Protein AF-A0A960RX80-F1 (afdb_monomer_lite)

Radius of gyration: 101.34 Å; chains: 1; bounding box: 176×42×260 Å

Foldseek 3Di:
DDPVLVVLVVVVVVVVVVVDDPDDPVVVVVLPQPPCPPVLLVVLVVQLVQLVVQLVVCVVVVPVVSVVRSVVSNVVSVVVNVVSVVVSSVSSVVVVVVVVVVVVVVVVVVVVVVVVVVVVVVVVVVVVVVVVVVVVVVVVVVVVVVVVVVVVVVVVVVVVVVVVVVVVVVVVVVVVVVVVVVVVVVVVVVVVVVVVVVVVVVVVVVVVVVVVVVVVVVVVVVVVVVVVVVVVVVVVVVVVVVVVVVVVVPDPVVVVVVVVVVVVVVLPPDDDDDDVVVVVNVVVVVVVVVVVVVVVVVVVVVVVVVPVPDD

pLDDT: mean 73.77, std 17.9, range [37.06, 96.38]

Sequence (311 aa):
MSSIEVAAKEAVKVIKRAIGDDKTEEEVSNYQGRNYKHWSYYLLVTGAIVGAATAIIAAIIGITTLIVAGAALFVCNAIGAYYIARFDTYNDLEDLADILTKKVRQLADHVLNFEKLNQREEELNDQHEEFIEDDKLLNDELIAIRRKFQEAMEEEHEQHLDELEKLAHENDKLCAKLAELEASHDSLETKYEQMLETFKNFTLNTRKFSNKNDAFIASVNKLAQVKKEMRSVVDRMQEIKRQRRSVSHRVDLKQIVRDMEQLVQQLQDRPLINVEEKQEYINNIDLLIDLLKLIAQSFSTKREHLVSGSR

Structure (mmCIF, N/CA/C/O backbone):
data_AF-A0A960RX80-F1
#
_entry.id   AF-A0A960RX80-F1
#
loop_
_atom_site.group_PDB
_atom_site.id
_atom_site.type_symbol
_atom_site.label_atom_id
_atom_site.label_alt_id
_atom_site.label_comp_id
_atom_site.label_asym_id
_atom_site.label_entity_id
_atom_site.label_seq_id
_atom_site.pdbx_PDB_ins_code
_atom_site.Cartn_x
_atom_site.Cartn_y
_atom_site.Cartn_z
_atom_site.occupancy
_atom_site.B_iso_or_equiv
_atom_site.auth_seq_id
_atom_site.auth_comp_id
_atom_site.auth_asym_id
_atom_site.auth_atom_id
_atom_site.pdbx_PDB_model_num
ATOM 1 N N . MET A 1 1 ? 46.061 1.990 -85.226 1.00 44.09 1 MET A N 1
ATOM 2 C CA . MET A 1 1 ? 45.557 2.099 -83.840 1.00 44.09 1 MET A CA 1
ATOM 3 C C . MET A 1 1 ? 46.290 1.068 -83.010 1.00 44.09 1 MET A C 1
ATOM 5 O O . MET A 1 1 ? 46.326 -0.083 -83.427 1.00 44.09 1 MET A O 1
ATOM 9 N N . SER A 1 2 ? 46.970 1.471 -81.937 1.00 43.59 2 SER A N 1
ATOM 10 C CA . SER A 1 2 ? 47.732 0.510 -81.121 1.00 43.59 2 SER A CA 1
ATOM 11 C C . SER A 1 2 ? 46.806 -0.167 -80.108 1.00 43.59 2 SER A C 1
ATOM 13 O O . SER A 1 2 ? 45.820 0.431 -79.681 1.00 43.59 2 SER A O 1
ATOM 15 N N . SER A 1 3 ? 47.136 -1.396 -79.698 1.00 47.69 3 SER A N 1
ATOM 16 C CA . SER A 1 3 ? 46.412 -2.186 -78.682 1.00 47.69 3 SER A CA 1
ATOM 17 C C . SER A 1 3 ? 46.086 -1.408 -77.398 1.00 47.69 3 SER A C 1
ATOM 19 O O . SER A 1 3 ? 45.129 -1.734 -76.705 1.00 47.69 3 SER A O 1
ATOM 21 N N . ILE A 1 4 ? 46.870 -0.373 -77.096 1.00 44.75 4 ILE A N 1
ATOM 22 C CA . ILE A 1 4 ? 46.734 0.468 -75.906 1.00 44.75 4 ILE A CA 1
ATOM 23 C C . ILE A 1 4 ? 45.550 1.442 -76.033 1.00 44.75 4 ILE A C 1
ATOM 25 O O . ILE A 1 4 ? 44.855 1.676 -75.054 1.00 44.75 4 ILE A O 1
ATOM 29 N N . GLU A 1 5 ? 45.254 1.961 -77.231 1.00 46.97 5 GLU A N 1
ATOM 30 C CA . GLU A 1 5 ? 44.108 2.867 -77.450 1.00 46.97 5 GLU A CA 1
ATOM 31 C C . GLU A 1 5 ? 42.769 2.138 -77.341 1.00 46.97 5 GLU A C 1
ATOM 33 O O . GLU A 1 5 ? 41.794 2.691 -76.835 1.00 46.97 5 GLU A O 1
ATOM 38 N N . VAL A 1 6 ? 42.724 0.896 -77.828 1.00 55.12 6 VAL A N 1
ATOM 39 C CA . VAL A 1 6 ? 41.534 0.048 -77.714 1.00 55.12 6 VAL A CA 1
ATOM 40 C C . VAL A 1 6 ? 41.317 -0.316 -76.247 1.00 55.12 6 VAL A C 1
ATOM 42 O O . VAL A 1 6 ? 40.230 -0.077 -75.732 1.00 55.12 6 VAL A O 1
ATOM 45 N N . ALA A 1 7 ? 42.371 -0.752 -75.549 1.00 49.00 7 ALA A N 1
ATOM 46 C CA . ALA A 1 7 ? 42.312 -1.069 -74.123 1.00 49.00 7 ALA A CA 1
ATOM 47 C C . ALA A 1 7 ? 41.917 0.141 -73.257 1.00 49.00 7 ALA A C 1
ATOM 49 O O . ALA A 1 7 ? 41.094 0.003 -72.358 1.00 49.00 7 ALA A O 1
ATOM 50 N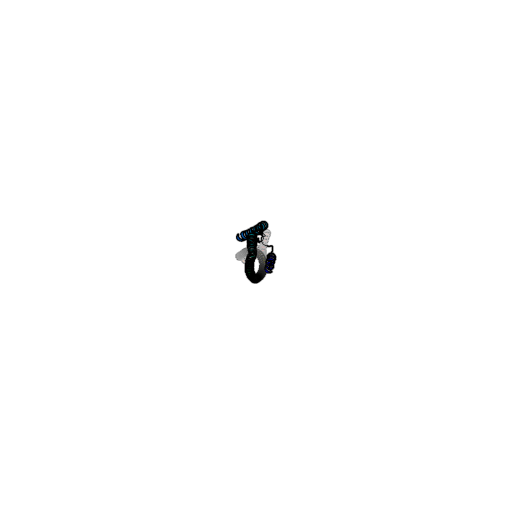 N . ALA A 1 8 ? 42.436 1.336 -73.553 1.00 46.75 8 ALA A N 1
ATOM 51 C CA . ALA A 1 8 ? 42.076 2.564 -72.846 1.00 46.75 8 ALA A CA 1
ATOM 52 C C . ALA A 1 8 ? 40.602 2.941 -73.056 1.00 46.75 8 ALA A C 1
ATOM 54 O O . ALA A 1 8 ? 39.887 3.210 -72.093 1.00 46.75 8 ALA A O 1
ATOM 55 N N . LYS A 1 9 ? 40.108 2.907 -74.302 1.00 54.97 9 LYS A N 1
ATOM 56 C CA . LYS A 1 9 ? 38.693 3.190 -74.598 1.00 54.97 9 LYS A CA 1
ATOM 57 C C . LYS A 1 9 ? 37.752 2.167 -73.970 1.00 54.97 9 LYS A C 1
ATOM 59 O O . LYS A 1 9 ? 36.659 2.523 -73.530 1.00 54.97 9 LYS A O 1
ATOM 64 N N . GLU A 1 10 ? 38.164 0.908 -73.927 1.00 56.19 10 GLU A N 1
ATOM 65 C CA . GLU A 1 10 ? 37.386 -0.170 -73.331 1.00 56.19 10 GLU A CA 1
ATOM 66 C C . GLU A 1 10 ? 37.373 -0.065 -71.798 1.00 56.19 10 GLU A C 1
ATOM 68 O O . GLU A 1 10 ? 36.302 -0.155 -71.200 1.00 56.19 10 GLU A O 1
ATOM 73 N N . ALA A 1 11 ? 38.502 0.286 -71.174 1.00 49.94 11 ALA A N 1
ATOM 74 C CA . ALA A 1 11 ? 38.592 0.581 -69.744 1.00 49.94 11 ALA A CA 1
ATOM 75 C C . ALA A 1 11 ? 37.706 1.772 -69.340 1.00 49.94 11 ALA A C 1
ATOM 77 O O . ALA A 1 11 ? 36.915 1.656 -68.406 1.00 49.94 11 ALA A O 1
ATOM 78 N N . VAL A 1 12 ? 37.740 2.878 -70.093 1.00 51.97 12 VAL A N 1
ATOM 79 C CA . VAL A 1 12 ? 36.864 4.046 -69.870 1.00 51.97 12 VAL A CA 1
ATOM 80 C C . VAL A 1 12 ? 35.385 3.650 -69.959 1.00 51.97 12 VAL A C 1
ATOM 82 O O . VAL A 1 12 ? 34.565 4.091 -69.154 1.00 51.97 12 VAL A O 1
ATOM 85 N N . LYS A 1 13 ? 35.021 2.784 -70.913 1.00 59.75 13 LYS A N 1
ATOM 86 C CA . LYS A 1 13 ? 33.637 2.323 -71.102 1.00 59.75 13 LYS A CA 1
ATOM 87 C C . LYS A 1 13 ? 33.164 1.403 -69.972 1.00 59.75 13 LYS A C 1
ATOM 89 O O . LYS A 1 13 ? 32.006 1.492 -69.566 1.00 59.75 13 LYS A O 1
ATOM 94 N N . VAL A 1 14 ? 34.040 0.537 -69.464 1.00 56.34 14 VAL A N 1
ATOM 95 C CA . VAL A 1 14 ? 33.757 -0.346 -68.321 1.00 56.34 14 VAL A CA 1
ATOM 96 C C . VAL A 1 14 ? 33.615 0.466 -67.035 1.00 56.34 14 VAL A C 1
ATOM 98 O O . VAL A 1 14 ? 32.669 0.249 -66.284 1.00 56.34 14 VAL A O 1
ATOM 101 N N . ILE A 1 15 ? 34.476 1.460 -66.824 1.00 52.56 15 ILE A N 1
ATOM 102 C CA . ILE A 1 15 ? 34.434 2.323 -65.639 1.00 52.56 15 ILE A CA 1
ATOM 103 C C . ILE A 1 15 ? 33.186 3.216 -65.654 1.00 52.56 15 ILE A C 1
ATOM 105 O O . ILE A 1 15 ? 32.504 3.316 -64.639 1.00 52.56 15 ILE A O 1
ATOM 109 N N . LYS A 1 16 ? 32.789 3.755 -66.817 1.00 54.84 16 LYS A N 1
ATOM 110 C CA . LYS A 1 16 ? 31.504 4.465 -66.973 1.00 54.84 16 LYS A CA 1
ATOM 111 C C . LYS A 1 16 ? 30.288 3.600 -66.630 1.00 54.84 16 LYS A C 1
ATOM 113 O O . LYS A 1 16 ? 29.320 4.123 -66.097 1.00 54.84 16 LYS A O 1
ATOM 118 N N . ARG A 1 17 ? 30.327 2.290 -66.906 1.00 54.62 17 ARG A N 1
ATOM 119 C CA . ARG A 1 17 ? 29.264 1.359 -66.480 1.00 54.62 17 ARG A CA 1
ATOM 120 C C . ARG A 1 17 ? 29.323 1.025 -64.992 1.00 54.62 17 ARG A C 1
ATOM 122 O O . ARG A 1 17 ? 28.278 0.820 -64.392 1.00 54.62 17 ARG A O 1
ATOM 129 N N . ALA A 1 18 ? 30.520 0.944 -64.415 1.00 51.91 18 ALA A N 1
ATOM 130 C CA . ALA A 1 18 ? 30.719 0.577 -63.014 1.00 51.91 18 ALA A CA 1
ATOM 131 C C . ALA A 1 18 ? 30.411 1.721 -62.033 1.00 51.91 18 ALA A C 1
ATOM 133 O O . ALA A 1 18 ? 30.072 1.454 -60.886 1.00 51.91 18 ALA A O 1
ATOM 134 N N . ILE A 1 19 ? 30.518 2.980 -62.473 1.00 52.00 19 ILE A N 1
ATOM 135 C CA . ILE A 1 19 ? 30.277 4.160 -61.626 1.00 52.00 19 ILE A CA 1
ATOM 136 C C . ILE A 1 19 ? 28.790 4.356 -61.276 1.00 52.00 19 ILE A C 1
ATOM 138 O O . ILE A 1 19 ? 28.515 5.008 -60.274 1.00 52.00 19 ILE A O 1
ATOM 142 N N . GLY A 1 20 ? 27.863 3.709 -61.990 1.00 42.09 20 GLY A N 1
ATOM 143 C CA . GLY A 1 20 ? 26.461 3.602 -61.576 1.00 42.09 20 GLY A CA 1
ATOM 144 C C . GLY A 1 20 ? 25.667 4.913 -61.648 1.00 42.09 20 GLY A C 1
ATOM 145 O O . GLY A 1 20 ? 26.181 6.011 -61.465 1.00 42.09 20 GLY A O 1
ATOM 146 N N . ASP A 1 21 ? 24.380 4.762 -61.930 1.00 45.31 21 ASP A N 1
ATOM 147 C CA . ASP A 1 21 ? 23.411 5.766 -62.394 1.00 45.31 21 ASP A CA 1
ATOM 148 C C . ASP A 1 21 ? 22.957 6.800 -61.337 1.00 45.31 21 ASP A C 1
ATOM 150 O O . ASP A 1 21 ? 21.908 7.414 -61.493 1.00 45.31 21 ASP A O 1
ATOM 154 N N . ASP A 1 22 ? 23.691 6.986 -60.232 1.00 45.25 22 ASP A N 1
ATOM 155 C CA . ASP A 1 22 ? 23.055 7.468 -58.992 1.00 45.25 22 ASP A CA 1
ATOM 156 C C . ASP A 1 22 ? 23.523 8.820 -58.432 1.00 45.25 22 ASP A C 1
ATOM 158 O O . ASP 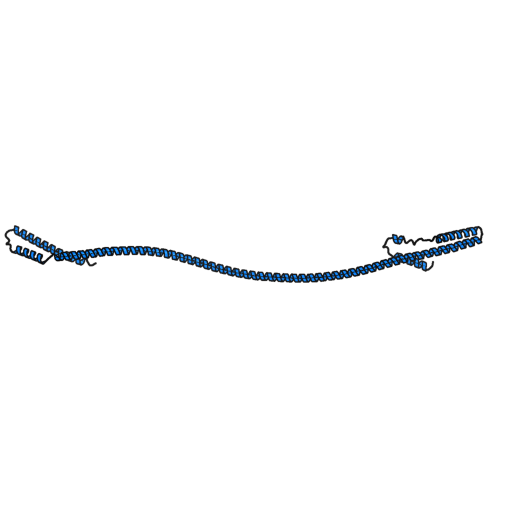A 1 22 ? 23.154 9.165 -57.312 1.00 45.25 22 ASP A O 1
ATOM 162 N N . LYS A 1 23 ? 24.272 9.643 -59.187 1.00 40.66 23 LYS A N 1
ATOM 163 C CA . LYS A 1 23 ? 24.400 11.094 -58.900 1.00 40.66 23 LYS A CA 1
ATOM 164 C C . LYS A 1 23 ? 24.533 11.929 -60.180 1.00 40.66 23 LYS A C 1
ATOM 166 O O . LYS A 1 23 ? 25.538 11.829 -60.873 1.00 40.66 23 LYS A O 1
ATOM 171 N N . THR A 1 24 ? 23.499 12.747 -60.419 1.00 40.28 24 THR A N 1
ATOM 172 C CA . THR A 1 24 ? 23.354 13.866 -61.376 1.00 40.28 24 THR A CA 1
ATOM 173 C C . THR A 1 24 ? 24.032 13.686 -62.733 1.00 40.28 24 THR A C 1
ATOM 175 O O . THR A 1 24 ? 25.239 13.888 -62.872 1.00 40.28 24 THR A O 1
ATOM 178 N N . GLU A 1 25 ? 23.206 13.460 -63.762 1.00 41.81 25 GLU A N 1
ATOM 179 C CA . GLU A 1 25 ? 23.561 13.567 -65.184 1.00 41.81 25 GLU A CA 1
ATOM 180 C C . GLU A 1 25 ? 24.436 14.795 -65.498 1.00 41.81 25 GLU A C 1
ATOM 182 O O . GLU A 1 25 ? 25.224 14.723 -66.424 1.00 41.81 25 GLU A O 1
ATOM 187 N N . GLU A 1 26 ? 24.391 15.868 -64.704 1.00 41.38 26 GLU A N 1
ATOM 188 C CA . GLU A 1 26 ? 25.199 17.086 -64.852 1.00 41.38 26 GLU A CA 1
ATOM 189 C C . GLU A 1 26 ? 26.721 16.916 -64.617 1.00 41.38 26 GLU A C 1
ATOM 191 O O . GLU A 1 26 ? 27.521 17.567 -65.294 1.00 41.38 26 GLU A O 1
ATOM 196 N N . GLU A 1 27 ? 27.164 16.026 -63.715 1.00 44.78 27 GLU A N 1
ATOM 197 C CA . GLU A 1 27 ? 28.606 15.782 -63.487 1.00 44.78 27 GLU A CA 1
ATOM 198 C C . GLU A 1 27 ? 29.201 14.806 -64.517 1.00 44.78 27 GLU A C 1
ATOM 200 O O . GLU A 1 27 ? 30.391 14.874 -64.829 1.00 44.78 27 GLU A O 1
ATOM 205 N N . VAL A 1 28 ? 28.371 13.934 -65.104 1.00 44.09 28 VAL A N 1
ATOM 206 C CA . VAL A 1 28 ? 28.783 12.971 -66.143 1.00 44.09 28 VAL A CA 1
ATOM 207 C C . VAL A 1 28 ? 28.525 13.505 -67.563 1.00 44.09 28 VAL A C 1
ATOM 209 O O . VAL A 1 28 ? 29.257 13.151 -68.489 1.00 44.09 28 VAL A O 1
ATOM 212 N N . SER A 1 29 ? 27.566 14.416 -67.772 1.00 43.66 29 SER A N 1
ATOM 213 C CA . SER A 1 29 ? 27.346 15.096 -69.061 1.00 43.66 29 SER A CA 1
ATOM 214 C C . SER A 1 29 ? 28.416 16.147 -69.349 1.00 43.66 29 SER A C 1
ATOM 216 O O . SER A 1 29 ? 28.721 16.400 -70.513 1.00 43.66 29 SER A O 1
ATOM 218 N N . ASN A 1 30 ? 29.037 16.706 -68.304 1.00 42.12 30 ASN A N 1
ATOM 219 C CA . ASN A 1 30 ? 30.246 17.524 -68.418 1.00 42.12 30 ASN A CA 1
ATOM 220 C C . ASN A 1 30 ? 31.532 16.700 -68.565 1.00 42.12 30 ASN A C 1
ATOM 222 O O . ASN A 1 30 ? 32.614 17.271 -68.679 1.00 42.12 30 ASN A O 1
ATOM 226 N N . TYR A 1 31 ? 31.429 15.375 -68.702 1.00 46.16 31 TYR A N 1
ATOM 227 C CA . TYR A 1 31 ? 32.504 14.532 -69.226 1.00 46.16 31 TYR A CA 1
ATOM 228 C C . TYR A 1 31 ? 32.628 14.645 -70.756 1.00 46.16 31 TYR A C 1
ATOM 230 O O . TYR A 1 31 ? 32.825 13.658 -71.471 1.00 46.16 31 TYR A O 1
ATOM 238 N N . GLN A 1 32 ? 32.490 15.862 -71.281 1.00 44.62 32 GLN A N 1
ATOM 239 C CA . GLN A 1 32 ? 33.184 16.237 -72.498 1.00 44.62 32 GLN A CA 1
ATOM 240 C C . GLN A 1 32 ? 34.601 16.545 -72.043 1.00 44.62 32 GLN A C 1
ATOM 242 O O . GLN A 1 32 ? 34.837 17.618 -71.488 1.00 44.62 32 GLN A O 1
ATOM 247 N N . GLY A 1 33 ? 35.504 15.571 -72.213 1.00 45.25 33 GLY A N 1
ATOM 248 C CA . GLY A 1 33 ? 36.937 15.748 -71.988 1.00 45.25 33 GLY A CA 1
ATOM 249 C C . GLY A 1 33 ? 37.340 17.146 -72.426 1.00 45.25 33 GLY A C 1
ATOM 250 O O . GLY A 1 33 ? 36.895 17.612 -73.484 1.00 45.25 33 GLY A O 1
ATOM 251 N N . ARG A 1 34 ? 38.038 17.870 -71.544 1.00 47.69 34 ARG A N 1
ATOM 252 C CA . ARG A 1 34 ? 38.341 19.286 -71.750 1.00 47.69 34 ARG A CA 1
ATOM 253 C C . ARG A 1 34 ? 38.829 19.466 -73.185 1.00 47.69 34 ARG A C 1
ATOM 255 O O . ARG A 1 34 ? 39.887 18.962 -73.545 1.00 47.69 34 ARG A O 1
ATOM 262 N N . ASN A 1 35 ? 38.053 20.171 -74.009 1.00 48.44 35 ASN A N 1
ATOM 263 C CA . ASN A 1 35 ? 38.353 20.405 -75.424 1.00 48.44 35 ASN A CA 1
ATOM 264 C C . ASN A 1 35 ? 39.493 21.438 -75.554 1.00 48.44 35 ASN A C 1
ATOM 266 O O . ASN A 1 35 ? 39.386 22.435 -76.269 1.00 48.44 35 ASN A O 1
ATOM 270 N N . TYR A 1 36 ? 40.602 21.240 -74.842 1.00 48.84 36 TYR A N 1
ATOM 271 C CA . TYR A 1 36 ? 41.824 22.005 -75.018 1.00 48.84 36 TYR A CA 1
ATOM 272 C C . TYR A 1 36 ? 42.545 21.486 -76.254 1.00 48.84 36 TYR A C 1
ATOM 274 O O . TYR A 1 36 ? 43.647 20.954 -76.184 1.00 48.84 36 TYR A O 1
ATOM 282 N N . LYS A 1 37 ? 41.959 21.720 -77.431 1.00 56.31 37 LYS A N 1
ATOM 283 C CA . LYS A 1 37 ? 42.774 21.753 -78.641 1.00 56.31 37 LYS A CA 1
ATOM 284 C C . LYS A 1 37 ? 43.678 22.967 -78.500 1.00 56.31 37 LYS A C 1
ATOM 286 O O . LYS A 1 37 ? 43.250 24.091 -78.767 1.00 56.31 37 LYS A O 1
ATOM 291 N N . HIS A 1 38 ? 44.902 22.751 -78.012 1.00 62.97 38 HIS A N 1
ATOM 292 C CA . HIS A 1 38 ? 45.927 23.788 -77.972 1.00 62.97 38 HIS A CA 1
ATOM 293 C C . HIS A 1 38 ? 45.953 24.494 -79.335 1.00 62.97 38 HIS A C 1
ATOM 295 O O . HIS A 1 38 ? 45.821 23.844 -80.371 1.00 62.97 38 HIS A O 1
ATOM 301 N N . TRP A 1 39 ? 46.101 25.822 -79.356 1.00 70.75 39 TRP A N 1
ATOM 302 C CA . TRP A 1 39 ? 46.124 26.621 -80.595 1.00 70.75 39 TRP A CA 1
ATOM 303 C C . TRP A 1 39 ? 47.078 26.043 -81.664 1.00 70.75 39 TRP A C 1
ATOM 305 O O . TRP A 1 39 ? 46.810 26.142 -82.862 1.00 70.75 39 TRP A O 1
ATOM 315 N N . SER A 1 40 ? 48.139 25.356 -81.226 1.00 71.00 40 SER A N 1
ATOM 316 C CA . SER A 1 40 ? 49.070 24.592 -82.058 1.00 71.00 40 SER A CA 1
ATOM 317 C C . SER A 1 40 ? 48.400 23.505 -82.909 1.00 71.00 40 SER A C 1
ATOM 319 O O . SER A 1 40 ? 48.785 23.335 -84.061 1.00 71.00 40 SER A O 1
ATOM 321 N N . TYR A 1 41 ? 47.370 22.810 -82.416 1.00 72.31 41 TYR A N 1
ATOM 322 C CA . TYR A 1 41 ? 46.609 21.826 -83.194 1.00 72.31 41 TYR A CA 1
ATOM 323 C C . TYR A 1 41 ? 45.923 22.474 -84.400 1.00 72.31 41 TYR A C 1
ATOM 325 O O . TYR A 1 41 ? 46.031 21.974 -85.519 1.00 72.31 41 TYR A O 1
ATOM 333 N N . TYR A 1 42 ? 45.255 23.614 -84.197 1.00 72.31 42 TYR A N 1
ATOM 334 C CA . TYR A 1 42 ? 44.584 24.333 -85.283 1.00 72.31 42 TYR A CA 1
ATOM 335 C C . TYR A 1 42 ? 45.579 24.862 -86.312 1.00 72.31 42 TYR A C 1
ATOM 337 O O . TYR A 1 42 ? 45.314 24.788 -87.513 1.00 72.31 42 TYR A O 1
ATOM 345 N N . LEU A 1 43 ? 46.747 25.330 -85.866 1.00 76.06 43 LEU A N 1
ATOM 346 C CA . LEU A 1 43 ? 47.823 25.724 -86.771 1.00 76.06 43 LEU A CA 1
ATOM 347 C C . LEU A 1 43 ? 48.371 24.557 -87.582 1.00 76.06 43 LEU A C 1
ATOM 349 O O . LEU A 1 43 ? 48.598 24.717 -88.777 1.00 76.06 43 LEU A O 1
ATOM 353 N N . LEU A 1 44 ? 48.539 23.387 -86.971 1.00 76.69 44 LEU A N 1
ATOM 354 C CA . LEU A 1 44 ? 49.015 22.196 -87.668 1.00 76.69 44 LEU A CA 1
ATOM 355 C C . LEU A 1 44 ? 47.970 21.689 -88.672 1.00 76.69 44 LEU A C 1
ATOM 357 O O . LEU A 1 44 ? 48.298 21.455 -89.828 1.00 76.69 44 LEU A O 1
ATOM 361 N N . VAL A 1 45 ? 46.687 21.615 -88.313 1.00 72.62 45 VAL A N 1
ATOM 362 C CA . VAL A 1 45 ? 45.634 21.236 -89.276 1.00 72.62 45 VAL A CA 1
ATOM 363 C C . VAL A 1 45 ? 45.563 22.230 -90.441 1.00 72.62 45 VAL A C 1
ATOM 365 O O . VAL A 1 45 ? 45.518 21.823 -91.602 1.00 72.62 45 VAL A O 1
ATOM 368 N N . THR A 1 46 ? 45.628 23.531 -90.154 1.00 73.06 46 THR A N 1
ATOM 369 C CA . THR A 1 46 ? 45.616 24.575 -91.190 1.00 73.06 46 THR A CA 1
ATOM 370 C C . THR A 1 46 ? 46.859 24.4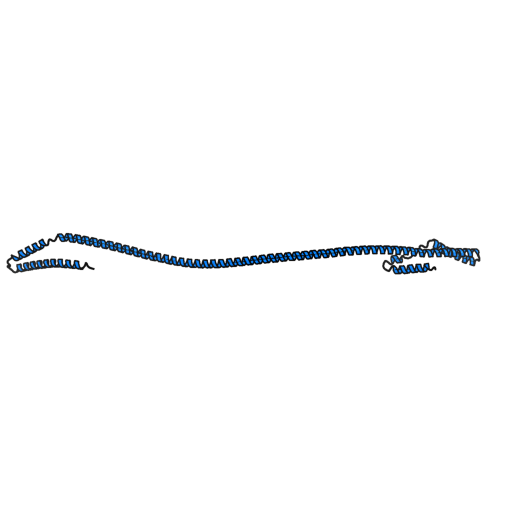92 -92.077 1.00 73.06 46 THR A C 1
ATOM 372 O O . THR A 1 46 ? 46.748 24.532 -93.300 1.00 73.06 46 THR A O 1
ATOM 375 N N . GLY A 1 47 ? 48.042 24.301 -91.488 1.00 71.69 47 GLY A N 1
ATOM 376 C CA . GLY A 1 47 ? 49.298 24.114 -92.213 1.00 71.69 47 GLY A CA 1
ATOM 377 C C . GLY A 1 47 ? 49.300 22.859 -93.087 1.00 71.69 47 GLY A C 1
ATOM 378 O O . GLY A 1 47 ? 49.868 22.875 -94.179 1.00 71.69 47 GLY A O 1
ATOM 379 N N . ALA A 1 48 ? 48.616 21.794 -92.657 1.00 69.38 48 ALA A N 1
ATOM 380 C CA . ALA A 1 48 ? 48.414 20.610 -93.478 1.00 69.38 48 ALA A CA 1
ATOM 381 C C . ALA A 1 48 ? 47.542 20.940 -94.703 1.00 69.38 48 ALA A C 1
ATOM 383 O O . ALA A 1 48 ? 47.951 20.690 -95.836 1.00 69.38 48 ALA A O 1
ATOM 384 N N . ILE A 1 49 ? 46.387 21.582 -94.498 1.00 72.56 49 ILE A N 1
ATOM 385 C CA . ILE A 1 49 ? 45.475 21.980 -95.585 1.00 72.56 49 ILE A CA 1
ATOM 386 C C . ILE A 1 49 ? 46.186 22.883 -96.604 1.00 72.56 49 ILE A C 1
ATOM 388 O O . ILE A 1 49 ? 46.092 22.644 -97.809 1.00 72.56 49 ILE A O 1
ATOM 392 N N . VAL A 1 50 ? 46.946 23.880 -96.137 1.00 79.88 50 VAL A N 1
ATOM 393 C CA . VAL A 1 50 ? 47.713 24.783 -97.012 1.00 79.88 50 VAL A CA 1
ATOM 394 C C . VAL A 1 50 ? 48.805 24.029 -97.774 1.00 79.88 50 VAL A C 1
ATOM 396 O O . VAL A 1 50 ? 48.960 24.243 -98.977 1.00 79.88 50 VAL A O 1
ATOM 399 N N . GLY A 1 51 ? 49.531 23.114 -97.122 1.00 72.44 51 GLY A N 1
ATOM 400 C CA . GLY A 1 51 ? 50.537 22.273 -97.780 1.00 72.44 51 GLY A CA 1
ATOM 401 C C . GLY A 1 51 ? 49.942 21.419 -98.903 1.00 72.44 51 GLY A C 1
ATOM 402 O O . GLY A 1 51 ? 50.471 21.401 -100.016 1.00 72.44 51 GLY A O 1
ATOM 403 N N . ALA A 1 52 ? 48.787 20.794 -98.650 1.00 66.38 52 ALA A N 1
ATOM 404 C CA . ALA A 1 52 ? 48.071 19.989 -99.638 1.00 66.38 52 ALA A CA 1
ATOM 405 C C . ALA A 1 52 ? 47.585 20.832 -100.829 1.00 66.38 52 ALA A C 1
ATOM 407 O O . ALA A 1 52 ? 47.836 20.475 -101.979 1.00 66.38 52 ALA A O 1
ATOM 408 N N . ALA A 1 53 ? 46.952 21.981 -100.568 1.00 73.69 53 ALA A N 1
ATOM 409 C CA . ALA A 1 53 ? 46.504 22.900 -101.614 1.00 73.69 53 ALA A CA 1
ATOM 410 C C . ALA A 1 53 ? 47.674 23.404 -102.477 1.00 73.69 53 ALA A C 1
ATOM 412 O O . ALA A 1 53 ? 47.586 23.412 -103.704 1.00 73.69 53 ALA A O 1
ATOM 413 N N . THR A 1 54 ? 48.796 23.754 -101.842 1.00 74.25 54 THR A N 1
ATOM 414 C CA . THR A 1 54 ? 50.010 24.214 -102.532 1.00 74.25 54 THR A CA 1
ATOM 415 C C . THR A 1 54 ? 50.587 23.121 -103.430 1.00 74.25 54 THR A C 1
ATOM 417 O O . THR A 1 54 ? 50.927 23.398 -104.578 1.00 74.25 54 THR A O 1
ATOM 420 N N . ALA A 1 55 ? 50.641 21.871 -102.957 1.00 70.06 55 ALA A N 1
ATOM 421 C CA . ALA A 1 55 ? 51.117 20.745 -103.758 1.00 70.06 55 ALA A CA 1
ATOM 422 C C . ALA A 1 55 ? 50.224 20.482 -104.983 1.00 70.06 55 ALA A C 1
ATOM 424 O O . ALA A 1 55 ? 50.741 20.252 -106.075 1.00 70.06 55 ALA A O 1
ATOM 425 N N . ILE A 1 56 ? 48.896 20.567 -104.826 1.00 74.19 56 ILE A N 1
ATOM 426 C CA . ILE A 1 56 ? 47.929 20.368 -105.919 1.00 74.19 56 ILE A CA 1
ATOM 427 C C . ILE A 1 56 ? 48.062 21.474 -106.972 1.00 74.19 56 ILE A C 1
ATOM 429 O O . ILE A 1 56 ? 48.167 21.183 -108.162 1.00 74.19 56 ILE A O 1
ATOM 433 N N . ILE A 1 57 ? 48.108 22.741 -106.551 1.00 76.38 57 ILE A N 1
ATOM 434 C CA . ILE A 1 57 ? 48.252 23.881 -107.469 1.00 76.38 57 ILE A CA 1
ATOM 435 C C . ILE A 1 57 ? 49.598 23.811 -108.202 1.00 76.38 57 ILE A C 1
ATOM 437 O O . ILE A 1 57 ? 49.654 23.980 -109.419 1.00 76.38 57 ILE A O 1
ATOM 441 N N . ALA A 1 58 ? 50.682 23.500 -107.487 1.00 74.62 58 ALA A N 1
ATOM 442 C CA . ALA A 1 58 ? 52.004 23.342 -108.083 1.00 74.62 58 ALA A CA 1
ATOM 443 C C . ALA A 1 58 ? 52.070 22.176 -109.082 1.00 74.62 58 ALA A C 1
ATOM 445 O O . ALA A 1 58 ? 52.777 22.279 -110.085 1.00 74.62 58 ALA A O 1
ATOM 446 N N . ALA A 1 59 ? 51.312 21.100 -108.846 1.00 71.38 59 ALA A N 1
ATOM 447 C CA . ALA A 1 59 ? 51.201 19.973 -109.767 1.00 71.38 59 ALA A CA 1
ATOM 448 C C . ALA A 1 59 ? 50.479 20.349 -111.064 1.00 71.38 59 ALA A C 1
ATOM 450 O O . ALA A 1 59 ? 50.919 19.942 -112.135 1.00 71.38 59 ALA A O 1
ATOM 451 N N . ILE A 1 60 ? 49.431 21.177 -110.984 1.00 79.06 60 ILE A N 1
ATOM 452 C CA . ILE A 1 60 ? 48.713 21.689 -112.164 1.00 79.06 60 ILE A CA 1
ATOM 453 C C . ILE A 1 60 ? 49.623 22.585 -113.018 1.00 79.06 60 ILE A C 1
ATOM 455 O O . ILE A 1 60 ? 49.585 22.514 -114.242 1.00 79.06 60 ILE A O 1
ATOM 459 N N . ILE A 1 61 ? 50.454 23.415 -112.379 1.00 82.50 61 ILE A N 1
ATOM 460 C CA . ILE A 1 61 ? 51.353 24.362 -113.064 1.00 82.50 61 ILE A CA 1
ATOM 461 C C . ILE A 1 61 ? 52.660 23.680 -113.529 1.00 82.50 61 ILE A C 1
ATOM 463 O O . ILE A 1 61 ? 53.358 24.200 -114.396 1.00 82.50 61 ILE A O 1
ATOM 467 N N . GLY A 1 62 ? 52.992 22.501 -112.992 1.00 72.25 62 GLY A N 1
ATOM 468 C CA . GLY A 1 62 ? 54.182 21.728 -113.364 1.00 72.25 62 GLY A CA 1
ATOM 469 C C . GLY A 1 62 ? 55.472 22.141 -112.643 1.00 72.25 62 GLY A C 1
ATOM 470 O O . GLY A 1 62 ? 56.562 21.879 -113.147 1.00 72.25 62 GLY A O 1
ATOM 471 N N . ILE A 1 63 ? 55.385 22.780 -111.467 1.00 84.88 63 ILE A N 1
ATOM 472 C CA . ILE A 1 63 ? 56.560 23.225 -110.694 1.00 84.88 63 ILE A CA 1
ATOM 473 C C . ILE A 1 63 ? 56.918 22.183 -109.632 1.00 84.88 63 ILE A C 1
ATOM 475 O O . ILE A 1 63 ? 56.441 22.223 -108.497 1.00 84.88 63 ILE A O 1
ATOM 479 N N . THR A 1 64 ? 57.809 21.260 -109.983 1.00 74.38 64 THR A N 1
ATOM 480 C CA . THR A 1 64 ? 58.143 20.084 -109.163 1.00 74.38 64 THR A CA 1
ATOM 481 C C . THR A 1 64 ? 58.690 20.420 -107.771 1.00 74.38 64 THR A C 1
ATOM 483 O O . THR A 1 64 ? 58.401 19.712 -106.809 1.00 74.38 64 THR A O 1
ATOM 486 N N . THR A 1 65 ? 59.438 21.517 -107.619 1.00 77.81 65 THR A N 1
ATOM 487 C CA . THR A 1 65 ? 59.999 21.938 -106.320 1.00 77.81 65 THR A CA 1
ATOM 488 C C . THR A 1 65 ? 58.918 22.344 -105.317 1.00 77.81 65 THR A C 1
ATOM 490 O O . THR A 1 65 ? 59.000 21.986 -104.142 1.00 77.81 65 THR A O 1
ATOM 493 N N . LEU A 1 66 ? 57.869 23.030 -105.779 1.00 73.62 66 LEU A N 1
ATOM 494 C CA . LEU A 1 66 ? 56.732 23.428 -104.946 1.00 73.62 66 LEU A CA 1
ATOM 495 C C . LEU A 1 66 ? 55.831 22.240 -104.593 1.00 73.62 66 LEU A C 1
ATOM 497 O O . LEU A 1 66 ? 55.260 22.223 -103.505 1.00 73.62 66 LEU A O 1
ATOM 501 N N . ILE A 1 67 ? 55.754 21.223 -105.458 1.00 65.25 67 ILE A N 1
ATOM 502 C CA . ILE A 1 67 ? 55.035 19.975 -105.158 1.00 65.25 67 ILE A CA 1
ATOM 503 C C . ILE A 1 67 ? 55.680 19.274 -103.961 1.00 65.25 67 ILE A C 1
ATOM 505 O O . ILE A 1 67 ? 54.990 18.939 -102.999 1.00 65.25 67 ILE A O 1
ATOM 509 N N . VAL A 1 68 ? 57.005 19.089 -103.992 1.00 73.56 68 VAL A N 1
ATOM 510 C CA . VAL A 1 68 ? 57.740 18.412 -102.910 1.00 73.56 68 VAL A CA 1
ATOM 511 C C . VAL A 1 68 ? 57.647 19.207 -101.605 1.00 73.56 68 VAL A C 1
ATOM 513 O O . VAL A 1 68 ? 57.379 18.626 -100.555 1.00 73.56 68 VAL A O 1
ATOM 516 N N . ALA A 1 69 ? 57.797 20.534 -101.664 1.00 76.25 69 ALA A N 1
ATOM 517 C CA . ALA A 1 69 ? 57.670 21.395 -100.488 1.00 76.25 69 ALA A CA 1
ATOM 518 C C . ALA A 1 69 ? 56.247 21.383 -99.894 1.00 76.25 69 ALA A C 1
ATOM 520 O O . ALA A 1 69 ? 56.088 21.264 -98.678 1.00 76.25 69 ALA A O 1
ATOM 521 N N . GLY A 1 70 ? 55.211 21.448 -100.737 1.00 69.56 70 GLY A N 1
ATOM 522 C CA . GLY A 1 70 ? 53.813 21.373 -100.304 1.00 69.56 70 GLY A CA 1
ATOM 523 C C . GLY A 1 70 ? 53.463 20.018 -99.683 1.00 69.56 70 GLY A C 1
ATOM 524 O O . GLY A 1 70 ? 52.845 19.963 -98.619 1.00 69.56 70 GLY A O 1
ATOM 525 N N . ALA A 1 71 ? 53.931 18.921 -100.287 1.00 69.12 71 ALA A N 1
ATOM 526 C CA . ALA A 1 71 ? 53.735 17.573 -99.758 1.00 69.12 71 ALA A CA 1
ATOM 527 C C . ALA A 1 71 ? 54.444 17.374 -98.407 1.00 69.12 71 ALA A C 1
ATOM 529 O O . ALA A 1 71 ? 53.851 16.822 -97.481 1.00 69.12 71 ALA A O 1
ATOM 530 N N . ALA A 1 72 ? 55.676 17.872 -98.256 1.00 74.81 72 ALA A N 1
ATOM 531 C CA . ALA A 1 72 ? 56.405 17.813 -96.990 1.00 74.81 72 AL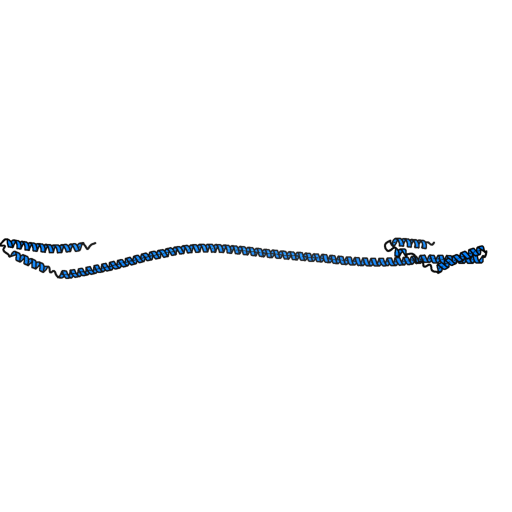A A CA 1
ATOM 532 C C . ALA A 1 72 ? 55.698 18.613 -95.881 1.00 74.81 72 ALA A C 1
ATOM 534 O O . ALA A 1 72 ? 55.537 18.112 -94.768 1.00 74.81 72 ALA A O 1
ATOM 535 N N . LEU A 1 73 ? 55.208 19.821 -96.191 1.00 73.56 73 LEU A N 1
ATOM 536 C CA . LEU A 1 73 ? 54.416 20.626 -95.256 1.00 73.56 73 LEU A CA 1
ATOM 537 C C . LEU A 1 73 ? 53.114 19.930 -94.851 1.00 73.56 73 LEU A C 1
ATOM 539 O O . LEU A 1 73 ? 52.764 19.952 -93.673 1.00 73.56 73 LEU A O 1
ATOM 543 N N . PHE A 1 74 ? 52.416 19.283 -95.788 1.00 70.31 74 PHE A N 1
ATOM 544 C CA . PHE A 1 74 ? 51.222 18.499 -95.473 1.00 70.31 74 PHE A CA 1
ATOM 545 C C . PHE A 1 74 ? 51.536 17.366 -94.493 1.00 70.31 74 PHE A C 1
ATOM 547 O O . PHE A 1 74 ? 50.901 17.270 -93.445 1.00 70.31 74 PHE A O 1
ATOM 554 N N . VAL A 1 75 ? 52.539 16.542 -94.806 1.00 73.88 75 VAL A N 1
ATOM 555 C CA . VAL A 1 75 ? 52.882 15.356 -94.012 1.00 73.88 75 VAL A CA 1
ATOM 556 C C . VAL A 1 75 ? 53.358 15.740 -92.611 1.00 73.88 75 VAL A C 1
ATOM 558 O O . VAL A 1 75 ? 52.835 15.210 -91.633 1.00 73.88 75 VAL A O 1
ATOM 561 N N . CYS A 1 76 ? 54.291 16.689 -92.484 1.00 76.62 76 CYS A N 1
ATOM 562 C CA . CYS A 1 76 ? 54.811 17.109 -91.178 1.00 76.62 76 CYS A CA 1
ATOM 563 C C . CYS A 1 76 ? 53.709 17.684 -90.279 1.00 76.62 76 CYS A C 1
ATOM 565 O O . CYS A 1 76 ? 53.621 17.338 -89.100 1.00 76.62 76 CYS A O 1
ATOM 567 N N . ASN A 1 77 ? 52.831 18.514 -90.843 1.00 73.75 77 ASN A N 1
ATOM 568 C CA . ASN A 1 77 ? 51.753 19.131 -90.083 1.00 73.75 77 ASN A CA 1
ATOM 569 C C . ASN A 1 77 ? 50.622 18.142 -89.747 1.00 73.75 77 ASN A C 1
ATOM 571 O O . ASN A 1 77 ? 50.086 18.179 -88.640 1.00 73.75 77 ASN A O 1
ATOM 575 N N . ALA A 1 78 ? 50.296 17.208 -90.647 1.00 67.62 78 ALA A N 1
ATOM 576 C CA . ALA A 1 78 ? 49.312 16.155 -90.393 1.00 67.62 78 ALA A CA 1
ATOM 577 C C . ALA A 1 78 ? 49.787 15.171 -89.313 1.00 67.62 78 ALA A C 1
ATOM 579 O O . ALA A 1 78 ? 49.005 14.792 -88.441 1.00 67.62 78 ALA A O 1
ATOM 580 N N . ILE A 1 79 ? 51.074 14.802 -89.325 1.00 74.94 79 ILE A N 1
ATOM 581 C CA . ILE A 1 79 ? 51.683 13.973 -88.278 1.00 74.94 79 ILE A CA 1
ATOM 582 C C . ILE A 1 79 ? 51.657 14.717 -86.937 1.00 74.94 79 ILE A C 1
ATOM 584 O O . ILE A 1 79 ? 51.227 14.146 -85.936 1.00 74.94 79 ILE A O 1
ATOM 588 N N . GLY A 1 80 ? 52.043 15.997 -86.913 1.00 72.56 80 GLY A N 1
ATOM 589 C CA . GLY A 1 80 ? 51.975 16.821 -85.703 1.00 72.56 80 GLY A CA 1
ATOM 590 C C . GLY A 1 80 ? 50.560 16.897 -85.121 1.00 72.56 80 GLY A C 1
ATOM 591 O O . GLY A 1 80 ? 50.365 16.655 -83.931 1.00 72.56 80 GLY A O 1
ATOM 592 N N . ALA A 1 81 ? 49.555 17.154 -85.964 1.00 73.00 81 ALA A N 1
ATOM 593 C CA . ALA A 1 81 ? 48.154 17.177 -85.547 1.00 73.00 81 ALA A CA 1
ATOM 594 C C . ALA A 1 81 ? 47.673 15.805 -85.034 1.00 73.00 81 ALA A C 1
ATOM 596 O O . ALA A 1 81 ? 46.949 15.739 -84.040 1.00 73.00 81 ALA A O 1
ATOM 597 N N . TYR A 1 82 ? 48.100 14.710 -85.671 1.00 73.50 82 TYR A N 1
ATOM 598 C CA . TYR A 1 82 ? 47.766 13.347 -85.254 1.00 73.50 82 TYR A CA 1
ATOM 599 C C . TYR A 1 82 ? 48.332 12.999 -83.869 1.00 73.50 82 TYR A C 1
ATOM 601 O O . TYR A 1 82 ? 47.620 12.426 -83.046 1.00 73.50 82 TYR A O 1
ATOM 609 N N . TYR A 1 83 ? 49.583 13.371 -83.577 1.00 73.75 83 TYR A N 1
ATOM 610 C CA . TYR A 1 83 ? 50.181 13.120 -82.262 1.00 73.75 83 TYR A CA 1
ATOM 611 C C . TYR A 1 83 ? 49.530 13.950 -81.154 1.00 73.75 83 TYR A C 1
ATOM 613 O O . TYR A 1 83 ? 49.274 13.404 -80.084 1.00 73.75 83 TYR A O 1
ATOM 621 N N . ILE A 1 84 ? 49.202 15.222 -81.406 1.00 71.50 84 ILE A N 1
ATOM 622 C CA . ILE A 1 84 ? 48.510 16.063 -80.413 1.00 71.50 84 ILE A CA 1
ATOM 623 C C . ILE A 1 84 ? 47.128 15.488 -80.080 1.00 71.50 84 ILE A C 1
ATOM 625 O O . ILE A 1 84 ? 46.818 15.305 -78.909 1.00 71.50 84 ILE A O 1
ATOM 629 N N . ALA A 1 85 ? 46.347 15.080 -81.087 1.00 67.62 85 ALA A N 1
ATOM 630 C CA . ALA A 1 85 ? 45.043 14.447 -80.860 1.00 67.62 85 ALA A CA 1
ATOM 631 C C . ALA A 1 85 ? 45.135 13.133 -80.057 1.00 67.62 85 ALA A C 1
ATOM 633 O O . ALA A 1 85 ? 44.181 12.727 -79.396 1.00 67.62 85 ALA A O 1
ATOM 634 N N . ARG A 1 86 ? 46.281 12.447 -80.116 1.00 67.38 86 ARG A N 1
ATOM 635 C CA . ARG A 1 86 ? 46.537 11.215 -79.362 1.00 67.38 86 ARG A CA 1
ATOM 636 C C . ARG A 1 86 ? 46.946 11.487 -77.912 1.00 67.38 86 ARG A C 1
ATOM 638 O O . ARG A 1 86 ? 46.670 10.655 -77.053 1.00 67.38 86 ARG A O 1
ATOM 645 N N . PHE A 1 87 ? 47.565 12.636 -77.634 1.00 66.69 87 PHE A N 1
ATOM 646 C CA . PHE A 1 87 ? 47.838 13.102 -76.270 1.00 66.69 87 PHE A CA 1
ATOM 647 C C . PHE A 1 87 ? 46.559 13.502 -75.523 1.00 66.69 87 PHE A C 1
ATOM 649 O O . PHE A 1 87 ? 46.454 13.206 -74.338 1.00 66.69 87 PHE A O 1
ATOM 656 N N . ASP A 1 88 ? 45.547 14.036 -76.213 1.00 65.44 88 ASP A N 1
ATOM 657 C CA . ASP A 1 88 ? 44.248 14.354 -75.594 1.00 65.44 88 ASP A CA 1
ATOM 658 C C . ASP A 1 88 ? 43.577 13.116 -74.963 1.00 65.44 88 ASP A C 1
ATOM 660 O O . ASP A 1 88 ? 42.974 13.205 -73.900 1.00 65.44 88 ASP A O 1
ATOM 664 N N . THR A 1 89 ? 43.761 11.923 -75.547 1.00 62.25 89 THR A N 1
ATOM 665 C CA . THR A 1 89 ? 43.233 10.666 -74.973 1.00 62.25 89 THR A CA 1
ATOM 666 C C . THR A 1 89 ? 43.923 10.276 -73.656 1.00 62.25 89 THR A C 1
ATOM 668 O O . THR A 1 89 ? 43.337 9.558 -72.848 1.00 62.25 89 THR A O 1
ATOM 671 N N . TYR A 1 90 ? 45.159 10.730 -73.419 1.00 65.44 90 TYR A N 1
ATOM 672 C CA . TYR A 1 90 ? 45.840 10.530 -72.135 1.00 65.44 90 TYR A CA 1
ATOM 673 C C . TYR A 1 90 ? 45.342 11.506 -71.064 1.00 65.44 90 TYR A C 1
ATOM 675 O O . TYR A 1 90 ? 45.243 11.106 -69.908 1.00 65.44 90 TYR A O 1
ATOM 683 N N . ASN A 1 91 ? 44.946 12.725 -71.443 1.00 64.12 91 ASN A N 1
ATOM 684 C CA . ASN A 1 91 ? 44.328 13.678 -70.515 1.00 64.12 91 ASN A CA 1
ATOM 685 C C . ASN A 1 91 ? 42.961 13.169 -70.017 1.00 64.12 91 ASN A C 1
ATOM 687 O O . ASN A 1 91 ? 42.675 13.252 -68.828 1.00 64.12 91 ASN A O 1
ATOM 691 N N . ASP A 1 92 ? 42.158 12.545 -70.888 1.00 62.69 92 ASP A N 1
ATOM 692 C CA . ASP A 1 92 ? 40.890 11.905 -70.490 1.00 62.69 92 ASP A CA 1
ATOM 693 C C . ASP A 1 92 ? 41.096 10.757 -69.477 1.00 62.69 92 ASP A C 1
ATOM 695 O O . ASP A 1 92 ? 40.232 10.485 -68.641 1.00 62.69 92 ASP A O 1
ATOM 699 N N . LEU A 1 93 ? 42.236 10.058 -69.547 1.00 63.03 93 LEU A N 1
ATOM 700 C CA . LEU A 1 93 ? 42.607 9.022 -68.577 1.00 63.03 93 LEU A CA 1
ATOM 701 C C . LEU A 1 93 ? 43.061 9.623 -67.242 1.00 63.03 93 LEU A C 1
ATOM 703 O O . LEU A 1 93 ? 42.776 9.034 -66.201 1.00 63.03 93 LEU A O 1
ATOM 707 N N . GLU A 1 94 ? 43.743 10.769 -67.265 1.00 67.31 94 GLU A N 1
ATOM 708 C CA . GLU A 1 94 ? 44.139 11.513 -66.064 1.00 67.31 94 GLU A CA 1
ATOM 709 C C . GLU A 1 94 ? 42.906 12.044 -65.317 1.00 67.31 94 GLU A C 1
ATOM 711 O O . GLU A 1 94 ? 42.752 11.771 -64.126 1.00 67.31 94 GLU A O 1
ATOM 716 N N . ASP A 1 95 ? 41.952 12.655 -66.029 1.00 65.75 95 ASP A N 1
ATOM 717 C CA . ASP A 1 95 ? 40.671 13.102 -65.460 1.00 65.75 95 ASP A CA 1
ATOM 718 C C . ASP A 1 95 ? 39.869 11.924 -64.863 1.00 65.75 95 ASP A C 1
ATOM 720 O O . ASP A 1 95 ? 39.169 12.064 -63.850 1.00 65.75 95 ASP A O 1
ATOM 724 N N . LEU A 1 96 ? 39.956 10.735 -65.469 1.00 64.69 96 LEU A N 1
ATOM 725 C CA . LEU A 1 96 ? 39.286 9.532 -64.970 1.00 64.69 96 LEU A CA 1
ATOM 726 C C . LEU A 1 96 ? 39.994 8.956 -63.741 1.00 64.69 96 LEU A C 1
ATOM 728 O O . LEU A 1 96 ? 39.326 8.533 -62.793 1.00 64.69 96 LEU A O 1
ATOM 732 N N . ALA A 1 97 ? 41.327 8.971 -63.723 1.00 68.00 97 ALA A N 1
ATOM 733 C CA . ALA A 1 97 ? 42.120 8.594 -62.559 1.00 68.00 97 ALA A CA 1
ATOM 734 C C . ALA A 1 97 ? 41.843 9.526 -61.366 1.00 68.00 97 ALA A C 1
ATOM 736 O O . ALA A 1 97 ? 41.693 9.048 -60.238 1.00 68.00 97 ALA A O 1
ATOM 737 N N . ASP A 1 98 ? 41.676 10.826 -61.609 1.00 70.00 98 ASP A N 1
ATOM 738 C CA . ASP A 1 98 ? 41.295 11.806 -60.590 1.00 70.00 98 ASP A CA 1
ATOM 739 C C . ASP A 1 98 ? 39.902 11.532 -60.012 1.00 70.00 98 ASP A C 1
ATOM 741 O O . ASP A 1 98 ? 39.703 11.593 -58.793 1.00 70.00 98 ASP A O 1
ATOM 745 N N . ILE A 1 99 ? 38.927 11.175 -60.852 1.00 70.38 99 ILE A N 1
ATOM 746 C CA . ILE A 1 99 ? 37.580 10.823 -60.384 1.00 70.38 99 ILE A CA 1
ATOM 747 C C . ILE A 1 99 ? 37.577 9.520 -59.602 1.00 70.38 99 ILE A C 1
ATOM 749 O O . ILE A 1 99 ? 36.966 9.464 -58.533 1.00 70.38 99 ILE A O 1
ATOM 753 N N . LEU A 1 100 ? 38.272 8.488 -60.082 1.00 65.12 100 LEU A N 1
ATOM 754 C CA . LEU A 1 100 ? 38.420 7.243 -59.331 1.00 65.12 100 LEU A CA 1
ATOM 755 C C . LEU A 1 100 ? 39.086 7.501 -57.981 1.00 65.12 100 LEU A C 1
ATOM 757 O O . LEU A 1 100 ? 38.600 7.013 -56.966 1.00 65.12 100 LEU A O 1
ATOM 761 N N . THR A 1 101 ? 40.121 8.338 -57.937 1.00 70.50 101 THR A N 1
ATOM 762 C CA . THR A 1 101 ? 40.784 8.722 -56.684 1.00 70.50 101 THR A CA 1
ATOM 763 C C . THR A 1 101 ? 39.818 9.434 -55.733 1.00 70.50 101 THR A C 1
ATOM 765 O O . THR A 1 101 ? 39.783 9.120 -54.542 1.00 70.50 101 THR A O 1
ATOM 768 N N . LYS A 1 102 ? 38.978 10.351 -56.235 1.00 74.75 102 LYS A N 1
ATOM 769 C CA . LYS A 1 102 ? 37.928 11.005 -55.432 1.00 74.75 102 LYS A CA 1
ATOM 770 C C . LYS A 1 102 ? 36.887 10.010 -54.916 1.00 74.75 102 LYS A C 1
ATOM 772 O O . LYS A 1 102 ? 36.522 10.084 -53.747 1.00 74.75 102 LYS A O 1
ATOM 777 N N . LYS A 1 103 ? 36.433 9.067 -55.747 1.00 70.50 103 LYS A N 1
ATOM 778 C CA . LYS A 1 103 ? 35.457 8.036 -55.355 1.00 70.50 103 LYS A CA 1
ATOM 779 C C . LYS A 1 103 ? 36.033 7.053 -54.338 1.00 70.50 103 LYS A C 1
ATOM 781 O O . LYS A 1 103 ? 35.342 6.714 -53.386 1.00 70.50 103 LYS A O 1
ATOM 786 N N . VAL A 1 104 ? 37.299 6.660 -54.481 1.00 71.12 104 VAL A N 1
ATOM 787 C CA . VAL A 1 104 ? 38.004 5.824 -53.495 1.00 71.12 104 VAL A CA 1
ATOM 788 C C . VAL A 1 104 ? 38.123 6.551 -52.155 1.00 71.12 104 VAL A C 1
ATOM 790 O O . VAL A 1 104 ? 37.862 5.941 -51.124 1.00 71.12 104 VAL A O 1
ATOM 793 N N . ARG A 1 105 ? 38.431 7.858 -52.150 1.00 74.06 105 ARG A N 1
ATOM 794 C CA . ARG A 1 105 ? 38.423 8.663 -50.914 1.00 74.06 105 ARG A CA 1
ATOM 795 C C . ARG A 1 105 ? 37.033 8.739 -50.280 1.00 74.06 105 ARG A C 1
ATOM 797 O O . ARG A 1 105 ? 36.910 8.466 -49.096 1.00 74.06 105 ARG A O 1
ATOM 804 N N . GLN A 1 106 ? 35.989 9.014 -51.066 1.00 75.00 106 GLN A N 1
ATOM 805 C CA . GLN A 1 106 ? 34.606 9.023 -50.568 1.00 75.00 106 GLN A CA 1
ATOM 806 C C . GLN A 1 106 ? 34.197 7.667 -49.976 1.00 75.00 106 GLN A C 1
ATOM 808 O O . GLN A 1 106 ? 33.547 7.620 -48.937 1.00 75.00 106 GLN A O 1
ATOM 813 N N . LEU A 1 107 ? 34.585 6.560 -50.616 1.00 71.50 107 LEU A N 1
ATOM 814 C CA . LEU A 1 107 ? 34.295 5.221 -50.111 1.00 71.50 107 LEU A CA 1
ATOM 815 C C . LEU A 1 107 ? 35.052 4.937 -48.807 1.00 71.50 107 LEU A C 1
ATOM 817 O O . LEU A 1 107 ? 34.463 4.386 -47.884 1.00 71.50 107 LEU A O 1
ATOM 821 N N . ALA A 1 108 ? 36.316 5.358 -48.703 1.00 74.25 108 ALA A N 1
ATOM 822 C CA . ALA A 1 108 ? 37.084 5.259 -47.463 1.00 74.25 108 ALA A CA 1
ATOM 823 C C . ALA A 1 108 ? 36.431 6.059 -46.320 1.00 74.25 108 ALA A C 1
ATOM 825 O O . ALA A 1 108 ? 36.283 5.532 -45.219 1.00 74.25 108 ALA A O 1
ATOM 826 N N . ASP A 1 109 ? 35.957 7.279 -46.591 1.00 84.06 109 ASP A N 1
ATOM 827 C CA . ASP A 1 109 ? 35.228 8.093 -45.610 1.00 84.06 109 ASP A CA 1
ATOM 828 C C . ASP A 1 109 ? 33.910 7.424 -45.182 1.00 84.06 109 ASP A C 1
ATOM 830 O O . ASP A 1 109 ? 33.561 7.423 -44.000 1.00 84.06 109 ASP A O 1
ATOM 834 N N . HIS A 1 110 ? 33.179 6.812 -46.121 1.00 78.88 110 HIS A N 1
ATOM 835 C CA . HIS A 1 110 ? 31.972 6.045 -45.806 1.00 78.88 110 HIS A CA 1
ATOM 836 C C . HIS A 1 110 ? 32.271 4.828 -44.927 1.00 78.88 110 HIS A C 1
ATOM 838 O O . HIS A 1 110 ? 31.550 4.613 -43.957 1.00 78.88 110 HIS A O 1
ATOM 844 N N . VAL A 1 111 ? 33.334 4.068 -45.213 1.00 81.12 111 VAL A N 1
ATOM 845 C CA . VAL A 1 111 ? 33.751 2.920 -44.389 1.00 81.12 111 VAL A CA 1
ATOM 846 C C . VAL A 1 111 ? 34.096 3.363 -42.966 1.00 81.12 111 VAL A C 1
ATOM 848 O O . VAL A 1 111 ? 33.592 2.769 -42.018 1.00 81.12 111 VAL A O 1
ATOM 851 N N . LEU A 1 112 ? 34.857 4.451 -42.802 1.00 86.38 112 LEU A N 1
ATOM 852 C CA . LEU A 1 112 ? 35.170 5.006 -41.478 1.00 86.38 112 LEU A CA 1
ATOM 853 C C . LEU A 1 112 ? 33.914 5.463 -40.721 1.00 86.38 112 LEU A C 1
ATOM 855 O O . LEU A 1 112 ? 33.831 5.322 -39.503 1.00 86.38 112 LEU A O 1
ATOM 859 N N . ASN A 1 113 ? 32.924 6.016 -41.424 1.00 87.94 113 ASN A N 1
ATOM 860 C CA . ASN A 1 113 ? 31.655 6.398 -40.808 1.00 87.94 113 ASN A CA 1
ATOM 861 C C . ASN A 1 113 ? 30.810 5.179 -40.412 1.00 87.94 113 ASN A C 1
ATOM 863 O O . ASN A 1 113 ? 30.180 5.217 -39.358 1.00 87.94 113 ASN A O 1
ATOM 867 N N . PHE A 1 114 ? 30.812 4.105 -41.209 1.00 85.94 114 PHE A N 1
ATOM 868 C CA . PHE A 1 114 ? 30.153 2.849 -40.841 1.00 85.94 114 PHE A CA 1
ATOM 869 C C . PHE A 1 114 ? 30.810 2.195 -39.626 1.00 85.94 114 PHE A C 1
ATOM 871 O O . PHE A 1 114 ? 30.098 1.734 -38.744 1.00 85.94 114 PHE A O 1
ATOM 878 N N . GLU A 1 115 ? 32.140 2.220 -39.530 1.00 89.25 115 GLU A N 1
ATOM 879 C CA . GLU A 1 115 ? 32.860 1.715 -38.356 1.00 89.25 115 GLU A CA 1
ATOM 880 C C . GLU A 1 115 ? 32.481 2.492 -37.084 1.00 89.25 115 GLU A C 1
ATOM 882 O O . GLU A 1 115 ? 32.149 1.888 -36.067 1.00 89.25 115 GLU A O 1
ATOM 887 N N . LYS A 1 116 ? 32.420 3.830 -37.159 1.00 90.75 116 LYS A N 1
ATOM 888 C CA . LYS A 1 116 ? 31.955 4.675 -36.043 1.00 90.75 116 LYS A CA 1
ATOM 889 C C . LYS A 1 116 ? 30.496 4.425 -35.667 1.00 90.75 116 LYS A C 1
ATOM 891 O O . LYS A 1 116 ? 30.156 4.477 -34.489 1.00 90.75 116 LYS A O 1
ATOM 896 N N . LEU A 1 117 ? 29.623 4.211 -36.653 1.00 91.44 117 LEU A N 1
ATOM 897 C CA . LEU A 1 117 ? 28.219 3.884 -36.398 1.00 91.44 117 LEU A CA 1
ATOM 898 C C . LEU A 1 117 ? 28.089 2.526 -35.710 1.00 91.44 117 LEU A C 1
ATOM 900 O O . LEU A 1 117 ? 27.333 2.429 -34.753 1.00 91.44 117 LEU A O 1
ATOM 904 N N . ASN A 1 118 ? 28.865 1.531 -36.141 1.00 90.94 118 ASN A N 1
ATOM 905 C CA . ASN A 1 118 ? 28.874 0.205 -35.534 1.00 90.94 118 ASN A CA 1
ATOM 906 C C . ASN A 1 118 ? 29.369 0.248 -34.080 1.00 90.94 118 ASN A C 1
ATOM 908 O O . ASN A 1 118 ? 28.740 -0.337 -33.211 1.00 90.94 118 ASN A O 1
ATOM 912 N N . GLN A 1 119 ? 30.436 1.006 -33.795 1.00 92.31 119 GLN A N 1
ATOM 913 C CA . GLN A 1 119 ? 30.910 1.226 -32.419 1.00 92.31 119 GLN A CA 1
ATOM 914 C C . GLN A 1 119 ? 29.839 1.890 -31.546 1.00 92.31 119 GLN A C 1
ATOM 916 O O . GLN A 1 119 ? 29.613 1.482 -30.414 1.00 92.31 119 GLN A O 1
ATOM 921 N N . ARG A 1 120 ? 29.137 2.894 -32.082 1.00 91.94 120 ARG A N 1
ATOM 922 C CA . ARG A 1 120 ? 28.056 3.568 -31.356 1.00 91.94 120 ARG A CA 1
ATOM 923 C C . ARG A 1 120 ? 26.847 2.659 -31.118 1.00 91.94 120 ARG A C 1
ATOM 925 O O . ARG A 1 120 ? 26.160 2.830 -30.119 1.00 91.94 120 ARG A O 1
ATOM 932 N N . GLU A 1 121 ? 26.548 1.754 -32.046 1.00 91.69 121 GLU A N 1
ATOM 933 C CA . GLU A 1 121 ? 25.487 0.756 -31.885 1.00 91.69 121 GLU A CA 1
ATOM 934 C C . GLU A 1 121 ? 25.851 -0.266 -30.800 1.00 91.69 121 GLU A C 1
ATOM 936 O O . GLU A 1 121 ? 25.005 -0.577 -29.969 1.00 91.69 121 GLU A O 1
ATOM 941 N N . GLU A 1 122 ? 27.112 -0.702 -30.750 1.00 93.75 122 GLU A N 1
ATOM 942 C CA . GLU A 1 122 ? 27.643 -1.578 -29.698 1.00 93.75 122 GLU A CA 1
ATOM 943 C C . GLU A 1 122 ? 27.567 -0.905 -28.316 1.00 93.75 122 GLU A C 1
ATOM 945 O O . GLU A 1 122 ? 26.955 -1.457 -27.408 1.00 93.75 122 GLU A O 1
ATOM 950 N N . GLU A 1 123 ? 28.035 0.344 -28.185 1.00 94.62 123 GLU A N 1
ATOM 951 C CA . GLU A 1 123 ? 27.913 1.126 -26.940 1.00 94.62 123 GLU A CA 1
ATOM 952 C C . GLU A 1 123 ? 26.454 1.296 -26.483 1.00 94.62 123 GLU A C 1
ATOM 954 O O . GLU A 1 123 ? 26.158 1.289 -25.288 1.00 94.62 123 GLU A O 1
ATOM 959 N N . LEU A 1 124 ? 25.526 1.483 -27.426 1.00 92.44 124 LEU A N 1
ATOM 960 C CA . LEU A 1 124 ? 24.108 1.659 -27.116 1.00 92.44 124 LEU A CA 1
ATOM 961 C C . LEU A 1 124 ? 23.444 0.332 -26.730 1.00 92.44 124 LEU A C 1
ATOM 963 O O . LEU A 1 124 ? 22.528 0.336 -25.908 1.00 92.44 124 LEU A O 1
ATOM 967 N N . ASN A 1 125 ? 23.911 -0.787 -27.289 1.00 94.19 125 ASN A N 1
ATOM 968 C CA . ASN A 1 125 ? 23.485 -2.118 -26.878 1.00 94.19 125 ASN A CA 1
ATOM 969 C C . ASN A 1 125 ? 23.976 -2.441 -25.460 1.00 94.19 125 ASN A C 1
ATOM 971 O O . ASN A 1 125 ? 23.170 -2.874 -24.643 1.00 94.19 125 ASN A O 1
ATOM 975 N N . ASP A 1 126 ? 25.236 -2.135 -25.140 1.00 94.88 126 ASP A N 1
ATOM 976 C CA . ASP A 1 126 ? 25.790 -2.313 -23.792 1.00 94.88 126 ASP A CA 1
ATOM 977 C C . ASP A 1 126 ? 25.016 -1.483 -22.754 1.00 94.88 126 ASP A C 1
ATOM 979 O O . ASP A 1 126 ? 24.613 -1.998 -21.712 1.00 94.88 126 ASP A O 1
ATOM 983 N N . GLN A 1 127 ? 24.713 -0.215 -23.067 1.00 94.12 127 GLN A N 1
ATOM 984 C CA . GLN A 1 127 ? 23.863 0.626 -22.214 1.00 94.12 127 GLN A CA 1
ATOM 985 C C . GLN A 1 127 ? 22.458 0.041 -22.046 1.00 94.12 127 GLN A C 1
ATOM 987 O O . GLN A 1 127 ? 21.877 0.117 -20.966 1.00 94.12 127 GLN A O 1
ATOM 992 N N . HIS A 1 128 ? 21.877 -0.524 -23.108 1.00 92.50 128 HIS A N 1
ATOM 993 C CA . HIS A 1 128 ? 20.555 -1.136 -23.029 1.00 92.50 128 HIS A CA 1
ATOM 994 C C . HIS A 1 128 ? 20.554 -2.399 -22.159 1.00 92.50 128 HIS A C 1
ATOM 996 O O . HIS A 1 128 ? 19.610 -2.602 -21.396 1.00 92.50 128 HIS A O 1
ATOM 1002 N N . GLU A 1 129 ? 21.601 -3.220 -22.239 1.00 94.44 129 GLU A N 1
ATOM 1003 C CA . GLU A 1 129 ? 21.781 -4.379 -21.362 1.00 94.44 129 GLU A CA 1
ATOM 1004 C C . GLU A 1 129 ? 21.933 -3.955 -19.895 1.00 94.44 129 GLU A C 1
ATOM 1006 O O . GLU A 1 129 ? 21.243 -4.518 -19.043 1.00 94.44 129 GLU A O 1
ATOM 1011 N N . GLU A 1 130 ? 22.719 -2.911 -19.610 1.00 94.88 130 GLU A N 1
ATOM 1012 C CA . GLU A 1 130 ? 22.850 -2.329 -18.264 1.00 94.88 130 GLU A CA 1
ATOM 1013 C C . GLU A 1 130 ? 21.492 -1.845 -17.724 1.00 94.88 130 GLU A C 1
ATOM 1015 O O . GLU A 1 130 ? 21.099 -2.216 -16.619 1.00 94.88 130 GLU A O 1
ATOM 1020 N N . PHE A 1 131 ? 20.702 -1.122 -18.530 1.00 93.62 131 PHE A N 1
ATOM 1021 C CA . PHE A 1 131 ? 19.347 -0.710 -18.138 1.00 93.62 131 PHE A CA 1
ATOM 1022 C C . PHE A 1 131 ? 18.421 -1.898 -17.843 1.00 93.62 131 PHE A C 1
ATOM 1024 O O . PHE A 1 131 ? 17.604 -1.825 -16.926 1.00 93.62 131 PHE A O 1
ATOM 1031 N N . ILE A 1 132 ? 18.522 -2.993 -18.602 1.00 93.44 132 ILE A N 1
ATOM 1032 C CA . ILE A 1 132 ? 17.728 -4.205 -18.353 1.00 93.44 132 ILE A CA 1
ATOM 1033 C C . ILE A 1 132 ? 18.146 -4.875 -17.037 1.00 93.44 132 ILE A C 1
ATOM 1035 O O . ILE A 1 132 ? 17.291 -5.423 -16.336 1.00 93.44 132 ILE A O 1
ATOM 1039 N N . GLU A 1 133 ? 19.439 -4.894 -16.711 1.00 94.69 133 GLU A N 1
ATOM 1040 C CA . GLU A 1 133 ? 19.927 -5.432 -15.438 1.00 94.69 133 GLU A CA 1
ATOM 1041 C C . GLU A 1 133 ? 19.479 -4.578 -14.248 1.00 94.69 133 GLU A C 1
ATOM 1043 O O . GLU A 1 133 ? 18.959 -5.131 -13.273 1.00 94.69 133 GLU A O 1
ATOM 1048 N N . ASP A 1 134 ? 19.568 -3.254 -14.364 1.00 94.38 134 ASP A N 1
ATOM 1049 C CA . ASP A 1 134 ? 19.084 -2.313 -13.352 1.00 94.38 134 ASP A CA 1
ATOM 1050 C C . ASP A 1 134 ? 17.570 -2.448 -13.121 1.00 94.38 134 ASP A C 1
ATOM 1052 O O . ASP A 1 134 ? 17.122 -2.535 -11.974 1.00 94.38 134 ASP A O 1
ATOM 1056 N N . ASP A 1 135 ? 16.770 -2.552 -14.188 1.00 93.75 135 ASP A N 1
ATOM 1057 C CA . ASP A 1 135 ? 15.319 -2.760 -14.084 1.00 93.75 135 ASP A CA 1
ATOM 1058 C C . ASP A 1 135 ? 14.978 -4.089 -13.391 1.00 93.75 135 ASP A C 1
ATOM 1060 O O . ASP A 1 135 ? 14.030 -4.158 -12.602 1.00 93.75 135 ASP A O 1
ATOM 1064 N N . LYS A 1 136 ? 15.748 -5.159 -13.644 1.00 94.25 136 LYS A N 1
ATOM 1065 C CA . LYS A 1 136 ? 15.572 -6.443 -12.945 1.00 94.25 136 LYS A CA 1
ATOM 1066 C C . LYS A 1 136 ? 15.891 -6.313 -11.461 1.00 94.25 136 LYS A C 1
ATOM 1068 O O . LYS A 1 136 ? 15.111 -6.801 -10.644 1.00 94.25 136 LYS A O 1
ATOM 1073 N N . LEU A 1 137 ? 16.991 -5.646 -11.117 1.00 95.06 137 LEU A N 1
ATOM 1074 C CA . LEU A 1 137 ? 17.401 -5.440 -9.730 1.00 95.06 137 LEU A CA 1
ATOM 1075 C C . LEU A 1 137 ? 16.362 -4.606 -8.972 1.00 95.06 137 LEU A C 1
ATOM 1077 O O . LEU A 1 137 ? 15.918 -5.005 -7.895 1.00 95.06 137 LEU A O 1
ATOM 1081 N N . LEU A 1 138 ? 15.888 -3.513 -9.574 1.00 94.25 138 LEU A N 1
ATOM 1082 C CA . LEU A 1 138 ? 14.828 -2.682 -9.009 1.00 94.25 138 LEU A CA 1
ATOM 1083 C C . LEU A 1 138 ? 13.516 -3.463 -8.843 1.00 94.25 138 LEU A C 1
ATOM 1085 O O . LEU A 1 138 ? 12.825 -3.324 -7.832 1.00 94.25 138 LEU A O 1
ATOM 1089 N N . ASN A 1 139 ? 13.159 -4.300 -9.818 1.00 94.62 139 ASN A N 1
ATOM 1090 C CA . ASN A 1 139 ? 11.964 -5.133 -9.738 1.00 94.62 139 ASN A CA 1
ATOM 1091 C C . ASN A 1 139 ? 12.069 -6.188 -8.622 1.00 94.62 139 ASN A C 1
ATOM 1093 O O . ASN A 1 139 ? 11.101 -6.398 -7.888 1.00 94.62 139 ASN A O 1
ATOM 1097 N N . ASP A 1 140 ? 13.233 -6.810 -8.441 1.00 95.00 140 ASP A N 1
ATOM 1098 C CA . ASP A 1 140 ? 13.478 -7.755 -7.348 1.00 95.00 140 ASP A CA 1
ATOM 1099 C C . ASP A 1 140 ? 13.412 -7.063 -5.974 1.00 95.00 140 ASP A C 1
ATOM 1101 O O . ASP A 1 140 ? 12.786 -7.586 -5.042 1.00 95.00 140 ASP A O 1
ATOM 1105 N N . GLU A 1 141 ? 13.966 -5.852 -5.852 1.00 95.00 141 GLU A N 1
ATOM 1106 C CA . GLU A 1 141 ? 13.833 -5.018 -4.652 1.00 95.00 141 GLU A CA 1
ATOM 1107 C C . GLU A 1 141 ? 12.370 -4.646 -4.370 1.00 95.00 141 GLU A C 1
ATOM 1109 O O . GLU A 1 141 ? 11.904 -4.777 -3.234 1.00 95.00 141 GLU A O 1
ATOM 1114 N N . LEU A 1 142 ? 11.605 -4.252 -5.395 1.00 93.94 142 LEU A N 1
ATOM 1115 C CA . LEU A 1 142 ? 10.174 -3.959 -5.275 1.00 93.94 142 LEU A CA 1
ATOM 1116 C C . LEU A 1 142 ? 9.372 -5.182 -4.822 1.00 93.94 142 LEU A C 1
ATOM 1118 O O . LEU A 1 142 ? 8.495 -5.057 -3.961 1.00 93.94 142 LEU A O 1
ATOM 1122 N N . ILE A 1 143 ? 9.673 -6.372 -5.349 1.00 94.00 143 ILE A N 1
ATOM 1123 C CA . ILE A 1 143 ? 9.045 -7.627 -4.915 1.00 94.00 143 ILE A CA 1
ATOM 1124 C C . ILE A 1 143 ? 9.370 -7.905 -3.441 1.00 94.00 143 ILE A C 1
ATOM 1126 O O . ILE A 1 143 ? 8.475 -8.283 -2.677 1.00 94.00 143 ILE A O 1
ATOM 1130 N N . ALA A 1 144 ? 10.617 -7.692 -3.016 1.00 93.94 144 ALA A N 1
ATOM 1131 C CA . ALA A 1 144 ? 11.024 -7.876 -1.626 1.00 93.94 144 ALA A CA 1
ATOM 1132 C C . ALA A 1 144 ? 10.333 -6.880 -0.677 1.00 93.94 144 ALA A C 1
ATOM 1134 O O . ALA A 1 144 ? 9.850 -7.282 0.385 1.00 93.94 144 ALA A O 1
ATOM 1135 N N . ILE A 1 145 ? 10.231 -5.603 -1.063 1.00 92.75 145 ILE A N 1
ATOM 1136 C CA . ILE A 1 145 ? 9.502 -4.575 -0.304 1.00 92.75 145 ILE A CA 1
ATOM 1137 C C . ILE A 1 145 ? 8.022 -4.944 -0.199 1.00 92.75 145 ILE A C 1
ATOM 1139 O O . ILE A 1 145 ? 7.459 -4.906 0.894 1.00 92.75 145 ILE A O 1
ATOM 1143 N N . ARG A 1 146 ? 7.396 -5.355 -1.309 1.00 93.00 146 ARG A N 1
ATOM 1144 C CA . ARG A 1 146 ? 5.987 -5.765 -1.326 1.00 93.00 146 ARG A CA 1
ATOM 1145 C C . ARG A 1 146 ? 5.727 -6.940 -0.388 1.00 93.00 146 ARG A C 1
ATOM 1147 O O . ARG A 1 146 ? 4.723 -6.927 0.316 1.00 93.00 146 ARG A O 1
ATOM 1154 N N . ARG A 1 147 ? 6.634 -7.921 -0.350 1.00 93.50 147 ARG A N 1
ATOM 1155 C CA . ARG A 1 147 ? 6.541 -9.066 0.564 1.00 93.50 147 ARG A CA 1
ATOM 1156 C C . ARG A 1 147 ? 6.614 -8.626 2.025 1.00 93.50 147 ARG A C 1
ATOM 1158 O O . ARG A 1 147 ? 5.721 -8.966 2.785 1.00 93.50 147 ARG A O 1
ATOM 1165 N N . LYS A 1 148 ? 7.608 -7.809 2.392 1.00 93.56 148 LYS A N 1
ATOM 1166 C CA . LYS A 1 148 ? 7.740 -7.284 3.763 1.00 93.56 148 LYS A CA 1
ATOM 1167 C C . LYS A 1 148 ? 6.528 -6.463 4.194 1.00 93.56 148 LYS A C 1
ATOM 1169 O O . LYS A 1 148 ? 6.095 -6.561 5.334 1.00 93.56 148 LYS A O 1
ATOM 1174 N N . PHE A 1 149 ? 5.987 -5.648 3.288 1.00 92.69 149 PHE A N 1
ATOM 1175 C CA . PHE A 1 149 ? 4.779 -4.874 3.562 1.00 92.69 149 PHE A CA 1
ATOM 1176 C C . PHE A 1 149 ? 3.570 -5.785 3.801 1.00 92.69 149 PHE A C 1
ATOM 1178 O O . PHE A 1 149 ? 2.788 -5.537 4.712 1.00 92.69 149 PHE A O 1
ATOM 1185 N N . GLN A 1 150 ? 3.429 -6.849 3.007 1.00 93.88 150 GLN A N 1
ATOM 1186 C CA . GLN A 1 150 ? 2.353 -7.816 3.182 1.00 93.88 150 GLN A CA 1
ATOM 1187 C C . GLN A 1 150 ? 2.489 -8.597 4.499 1.00 93.88 150 GLN A C 1
ATOM 1189 O O . GLN A 1 150 ? 1.506 -8.706 5.220 1.00 93.88 150 GLN A O 1
ATOM 1194 N N . GLU A 1 151 ? 3.694 -9.055 4.848 1.00 94.00 151 GLU A N 1
ATOM 1195 C CA . GLU A 1 151 ? 3.974 -9.722 6.130 1.00 94.00 151 GLU A CA 1
ATOM 1196 C C . GLU A 1 151 ? 3.644 -8.812 7.326 1.00 94.00 151 GLU A C 1
ATOM 1198 O O . GLU A 1 151 ? 2.969 -9.242 8.254 1.00 94.00 151 GLU A O 1
ATOM 1203 N N . ALA A 1 152 ? 4.040 -7.534 7.277 1.00 91.88 152 ALA A N 1
ATOM 1204 C CA . ALA A 1 152 ? 3.735 -6.573 8.340 1.00 91.88 152 ALA A CA 1
ATOM 1205 C C . ALA A 1 152 ? 2.225 -6.303 8.485 1.00 91.88 152 ALA A C 1
ATOM 1207 O O . ALA A 1 152 ? 1.722 -6.204 9.599 1.00 91.88 152 ALA A O 1
ATOM 1208 N N . MET A 1 153 ? 1.497 -6.208 7.366 1.00 91.50 153 MET A N 1
ATOM 1209 C CA . MET A 1 153 ? 0.039 -6.044 7.373 1.00 91.50 153 MET A CA 1
ATOM 1210 C C . MET A 1 153 ? -0.683 -7.284 7.912 1.00 91.50 153 MET A C 1
ATOM 1212 O O . MET A 1 153 ? -1.686 -7.148 8.607 1.00 91.50 153 MET A O 1
ATOM 1216 N N . GLU A 1 154 ? -0.204 -8.485 7.578 1.00 93.94 154 GLU A N 1
ATOM 1217 C CA . GLU A 1 154 ? -0.747 -9.740 8.108 1.00 93.94 154 GLU A CA 1
ATOM 1218 C C . GLU A 1 154 ? -0.511 -9.837 9.624 1.00 93.94 154 GLU A C 1
ATOM 1220 O O . GLU A 1 154 ? -1.448 -10.148 10.356 1.00 93.94 154 GLU A O 1
ATOM 1225 N N . GLU A 1 155 ? 0.680 -9.466 10.105 1.00 93.88 155 GLU A N 1
ATOM 1226 C CA . GLU A 1 155 ? 1.003 -9.431 11.537 1.00 93.88 155 GLU A CA 1
ATOM 1227 C C . GLU A 1 155 ? 0.153 -8.400 12.304 1.00 93.88 155 GLU A C 1
ATOM 1229 O O . GLU A 1 155 ? -0.405 -8.717 13.353 1.00 93.88 155 GLU A O 1
ATOM 1234 N N . GLU A 1 156 ? -0.008 -7.179 11.778 1.00 92.12 156 GLU A N 1
ATOM 1235 C CA . GLU A 1 156 ? -0.870 -6.152 12.388 1.00 92.12 156 GLU A CA 1
ATOM 1236 C C . GLU A 1 156 ? -2.343 -6.596 12.409 1.00 92.12 156 GLU A C 1
ATOM 1238 O O . GLU A 1 156 ? -3.055 -6.390 13.394 1.00 92.12 156 GLU A O 1
ATOM 1243 N N . HIS A 1 157 ? -2.808 -7.262 11.347 1.00 93.19 157 HIS A N 1
ATOM 1244 C CA . HIS A 1 157 ? -4.163 -7.800 11.297 1.00 93.19 157 HIS A CA 1
ATOM 1245 C C . HIS A 1 157 ? -4.386 -8.912 12.329 1.00 93.19 157 HIS A C 1
ATOM 1247 O O . HIS A 1 157 ? -5.424 -8.921 12.992 1.00 93.19 157 HIS A O 1
ATOM 1253 N N . GLU A 1 158 ? -3.421 -9.819 12.498 1.00 93.00 158 GLU A N 1
ATOM 1254 C CA . GLU A 1 158 ? -3.472 -10.882 13.505 1.00 93.00 158 GLU A CA 1
ATOM 1255 C C . GLU A 1 158 ? -3.461 -10.301 14.928 1.00 93.00 158 GLU A C 1
ATOM 1257 O O . GLU A 1 158 ? -4.298 -10.675 15.750 1.00 93.00 158 GLU A O 1
ATOM 1262 N N . GLN A 1 159 ? -2.623 -9.293 15.196 1.00 93.00 159 GLN A N 1
ATOM 1263 C CA . GLN A 1 159 ? -2.621 -8.576 16.477 1.00 93.00 159 GLN A CA 1
ATOM 1264 C C . GLN A 1 159 ? -3.972 -7.915 16.775 1.00 93.00 159 GLN A C 1
ATOM 1266 O O . GLN A 1 159 ? -4.483 -8.021 17.892 1.00 93.00 159 GLN A O 1
ATOM 1271 N N . HIS A 1 160 ? -4.585 -7.262 15.785 1.00 92.00 160 HIS A N 1
ATOM 1272 C CA . HIS A 1 160 ? -5.908 -6.671 15.958 1.00 92.00 160 HIS A CA 1
ATOM 1273 C C . HIS A 1 160 ? -7.002 -7.717 16.175 1.00 92.00 160 HIS A C 1
ATOM 1275 O O . HIS A 1 160 ? -7.910 -7.466 16.964 1.00 92.00 160 HIS A O 1
ATOM 1281 N N . LEU A 1 161 ? -6.936 -8.878 15.516 1.00 94.50 161 LEU A N 1
ATOM 1282 C CA . LEU A 1 161 ? -7.869 -9.979 15.768 1.00 94.50 161 LEU A CA 1
ATOM 1283 C C . LEU A 1 161 ? -7.736 -10.504 17.203 1.00 94.50 161 LEU A C 1
ATOM 1285 O O . LEU A 1 161 ? -8.753 -10.638 17.884 1.00 94.50 161 LEU A O 1
ATOM 1289 N N . ASP A 1 162 ? -6.509 -10.699 17.687 1.00 95.62 162 ASP A N 1
ATOM 1290 C CA . ASP A 1 162 ? -6.228 -11.100 19.069 1.00 95.62 162 ASP A CA 1
ATOM 1291 C C . ASP A 1 162 ? -6.746 -10.072 20.091 1.00 95.62 162 ASP A C 1
ATOM 1293 O O . ASP A 1 162 ? -7.302 -10.427 21.135 1.00 95.62 162 ASP A O 1
ATOM 1297 N N . GLU A 1 163 ? -6.565 -8.775 19.824 1.00 94.62 163 GLU A N 1
ATOM 1298 C CA . GLU A 1 163 ? -7.114 -7.702 20.661 1.00 94.62 163 GLU A CA 1
ATOM 1299 C C . GLU A 1 163 ? -8.645 -7.701 20.657 1.00 94.62 163 GLU A C 1
ATOM 1301 O O . GLU A 1 163 ? -9.268 -7.536 21.710 1.00 94.62 163 GLU A O 1
ATOM 1306 N N . LEU A 1 164 ? -9.261 -7.919 19.496 1.00 94.31 164 LEU A N 1
ATOM 1307 C CA . LEU A 1 164 ? -10.712 -7.954 19.343 1.00 94.31 164 LEU A CA 1
ATOM 1308 C C . LEU A 1 164 ? -11.312 -9.166 20.068 1.00 94.31 164 LEU A C 1
ATOM 1310 O O . LEU A 1 164 ? -12.343 -9.028 20.728 1.00 94.31 164 LEU A O 1
ATOM 1314 N N . GLU A 1 165 ? -10.642 -10.321 20.038 1.00 95.12 165 GLU A N 1
ATOM 1315 C CA . GLU A 1 165 ? -11.032 -11.504 20.811 1.00 95.12 165 GLU A CA 1
ATOM 1316 C C . GLU A 1 165 ? -10.916 -11.260 22.325 1.00 95.12 165 GLU A C 1
ATOM 1318 O O . GLU A 1 165 ? -11.836 -11.588 23.082 1.00 95.12 165 GLU A O 1
ATOM 1323 N N . LYS A 1 166 ? -9.841 -10.605 22.786 1.00 94.88 166 LYS A N 1
ATOM 1324 C CA . LYS A 1 166 ? -9.702 -10.207 24.200 1.00 94.88 166 LYS A CA 1
ATOM 1325 C C . LYS A 1 166 ? -10.814 -9.256 24.632 1.00 94.88 166 LYS A C 1
ATOM 1327 O O . LYS A 1 166 ? -11.416 -9.474 25.683 1.00 94.88 166 LYS A O 1
ATOM 1332 N N . LEU A 1 167 ? -11.115 -8.238 23.826 1.00 94.25 167 LEU A N 1
ATOM 1333 C CA . LEU A 1 167 ? -12.197 -7.291 24.102 1.00 94.25 167 LEU A CA 1
ATOM 1334 C C . LEU A 1 167 ? -13.566 -7.976 24.108 1.00 94.25 167 LEU A C 1
ATOM 1336 O O . LEU A 1 167 ? -14.388 -7.677 24.973 1.00 94.25 167 LEU A O 1
ATOM 1340 N N . ALA A 1 168 ? -13.810 -8.922 23.197 1.00 94.75 168 ALA A N 1
ATOM 1341 C CA . ALA A 1 168 ? -15.028 -9.727 23.203 1.00 94.75 168 ALA A CA 1
ATOM 1342 C C . ALA A 1 168 ? -15.153 -10.527 24.509 1.00 94.75 168 ALA A C 1
ATOM 1344 O O . ALA A 1 168 ? -16.189 -10.477 25.171 1.00 94.75 168 ALA A O 1
ATOM 1345 N N . HIS A 1 169 ? -14.069 -11.169 24.950 1.00 95.38 169 HIS A N 1
ATOM 1346 C CA . HIS A 1 169 ? -14.048 -11.915 26.205 1.00 95.38 169 HIS A CA 1
ATOM 1347 C C . HIS A 1 169 ? -14.230 -11.023 27.449 1.00 95.38 169 HIS A C 1
ATOM 1349 O O . HIS A 1 169 ? -14.876 -11.416 28.426 1.00 95.38 169 HIS A O 1
ATOM 1355 N N . GLU A 1 170 ? -13.667 -9.813 27.451 1.00 94.50 170 GLU A N 1
ATOM 1356 C CA . GLU A 1 170 ? -13.907 -8.825 28.508 1.00 94.50 170 GLU A CA 1
ATOM 1357 C C . GLU A 1 170 ? -15.361 -8.350 28.528 1.00 94.50 170 GLU A C 1
ATOM 1359 O O . GLU A 1 170 ? -15.947 -8.230 29.608 1.00 94.50 170 GLU A O 1
ATOM 1364 N N . ASN A 1 171 ? -15.961 -8.139 27.357 1.00 95.31 171 ASN A N 1
ATOM 1365 C CA . ASN A 1 171 ? -17.365 -7.771 27.237 1.00 95.31 171 ASN A CA 1
ATOM 1366 C C . ASN A 1 171 ? -18.278 -8.881 27.783 1.00 95.31 171 ASN A C 1
ATOM 1368 O O . ASN A 1 171 ? -19.147 -8.601 28.605 1.00 95.31 171 ASN A O 1
ATOM 1372 N N . ASP A 1 172 ? -18.004 -10.150 27.463 1.00 95.62 172 ASP A N 1
ATOM 1373 C CA . ASP A 1 172 ? -18.734 -11.295 28.023 1.00 95.62 172 ASP A CA 1
ATOM 1374 C C . ASP A 1 172 ? -18.656 -11.339 29.559 1.00 95.62 172 ASP A C 1
ATOM 1376 O O . ASP A 1 172 ? -19.662 -11.562 30.242 1.00 95.62 172 ASP A O 1
ATOM 1380 N N . LYS A 1 173 ? -17.477 -11.062 30.139 1.00 95.06 173 LYS A N 1
ATOM 1381 C CA . LYS A 1 173 ? -17.314 -10.954 31.601 1.00 95.06 173 LYS A CA 1
ATOM 1382 C C . LYS A 1 173 ? -18.121 -9.803 32.194 1.00 95.06 173 LYS A C 1
ATOM 1384 O O . LYS A 1 173 ? -18.658 -9.945 33.294 1.00 95.06 173 LYS A O 1
ATOM 1389 N N . LEU A 1 174 ? -18.179 -8.659 31.515 1.00 94.44 174 LEU A N 1
ATOM 1390 C CA . LEU A 1 174 ? -18.974 -7.514 31.957 1.00 94.44 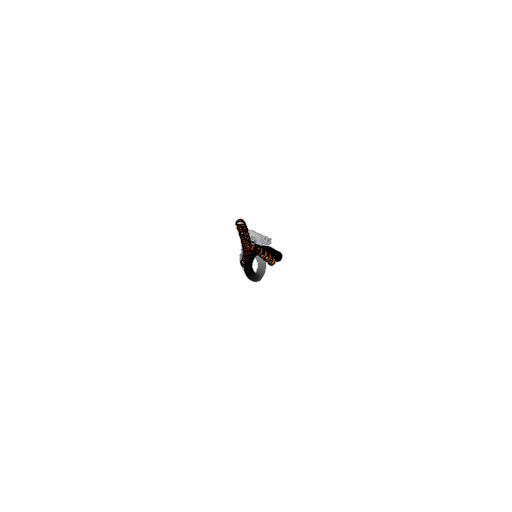174 LEU A CA 1
ATOM 1391 C C . LEU A 1 174 ? -20.474 -7.812 31.872 1.00 94.44 174 LEU A C 1
ATOM 1393 O O . LEU A 1 174 ? -21.189 -7.519 32.829 1.00 94.44 174 LEU A O 1
ATOM 1397 N N . CYS A 1 175 ? -20.937 -8.463 30.804 1.00 94.81 175 CYS A N 1
ATOM 1398 C CA . CYS A 1 175 ? -22.315 -8.935 30.675 1.00 94.81 175 CYS A CA 1
ATOM 1399 C C . CYS A 1 175 ? -22.693 -9.910 31.798 1.00 94.81 175 CYS A C 1
ATOM 1401 O O . CYS A 1 175 ? -23.746 -9.752 32.412 1.00 94.81 175 CYS A O 1
ATOM 1403 N N . ALA A 1 176 ? -21.820 -10.866 32.132 1.00 95.56 176 ALA A N 1
ATOM 1404 C CA . ALA A 1 176 ? -22.052 -11.785 33.246 1.00 95.56 176 ALA A CA 1
ATOM 1405 C C . ALA A 1 176 ? -22.161 -11.049 34.595 1.00 95.56 176 ALA A C 1
ATOM 1407 O O . ALA A 1 176 ? -23.079 -11.308 35.372 1.00 95.56 176 ALA A O 1
ATOM 1408 N N . LYS A 1 177 ? -21.274 -10.078 34.856 1.00 94.62 177 LYS A N 1
ATOM 1409 C CA . LYS A 1 177 ? -21.337 -9.247 36.071 1.00 94.62 177 LYS A CA 1
ATOM 1410 C C . LYS A 1 177 ? -22.593 -8.383 36.137 1.00 94.62 177 LYS A C 1
ATOM 1412 O O . LYS A 1 177 ? -23.131 -8.196 37.224 1.00 94.62 177 LYS A O 1
ATOM 1417 N N . LEU A 1 178 ? -23.047 -7.839 35.007 1.00 95.12 178 LEU A N 1
ATOM 1418 C CA . LEU A 1 178 ? -24.300 -7.087 34.943 1.00 95.12 178 LEU A CA 1
ATOM 1419 C C . LEU A 1 178 ? -25.487 -7.979 35.309 1.00 95.12 178 LEU A C 1
ATOM 1421 O O . LEU A 1 178 ? -26.274 -7.587 36.163 1.00 95.12 178 LEU A O 1
ATOM 1425 N N . ALA A 1 179 ? -25.551 -9.197 34.769 1.00 95.25 179 ALA A N 1
ATOM 1426 C CA . ALA A 1 179 ? -26.602 -10.154 35.110 1.00 95.25 179 ALA A CA 1
ATOM 1427 C C . ALA A 1 179 ? -26.590 -10.542 36.604 1.00 95.25 179 ALA A C 1
ATOM 1429 O O . ALA A 1 179 ? -27.643 -10.627 37.236 1.00 95.25 179 ALA A O 1
ATOM 1430 N N . GLU A 1 180 ? -25.410 -10.739 37.205 1.00 95.50 180 GLU A N 1
ATOM 1431 C CA . GLU A 1 180 ? -25.288 -10.977 38.653 1.00 95.50 1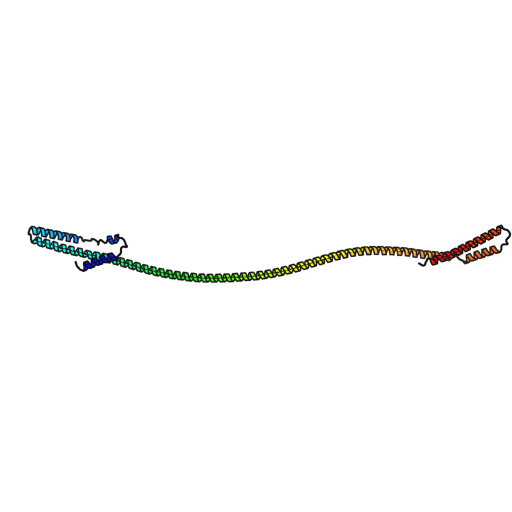80 GLU A CA 1
ATOM 1432 C C . GLU A 1 180 ? -25.768 -9.777 39.482 1.00 95.50 180 GLU A C 1
ATOM 1434 O O . GLU A 1 180 ? -26.433 -9.948 40.509 1.00 95.50 180 GLU A O 1
ATOM 1439 N N . LEU A 1 181 ? -25.436 -8.559 39.046 1.00 94.62 181 LEU A N 1
ATOM 1440 C CA . LEU A 1 181 ? -25.831 -7.333 39.730 1.00 94.62 181 LEU A CA 1
ATOM 1441 C C . LEU A 1 181 ? -27.344 -7.104 39.647 1.00 94.62 181 LEU A C 1
ATOM 1443 O O . LEU A 1 181 ? -27.947 -6.757 40.661 1.00 94.62 181 LEU A O 1
ATOM 1447 N N . GLU A 1 182 ? -27.951 -7.343 38.483 1.00 94.75 182 GLU A N 1
ATOM 1448 C CA . GLU A 1 182 ? -29.404 -7.311 38.281 1.00 94.75 182 GLU A CA 1
ATOM 1449 C C . GLU A 1 182 ? -30.102 -8.328 39.192 1.00 94.75 182 GLU A C 1
ATOM 1451 O O . GLU A 1 182 ? -30.966 -7.955 39.981 1.00 94.75 182 GLU A O 1
ATOM 1456 N N . ALA A 1 183 ? -29.641 -9.583 39.218 1.00 96.38 183 ALA A N 1
ATOM 1457 C CA . ALA A 1 183 ? -30.200 -10.600 40.109 1.00 96.38 183 ALA A CA 1
ATOM 1458 C C . ALA A 1 183 ? -30.061 -10.227 41.601 1.00 96.38 183 ALA A C 1
ATOM 1460 O O . ALA A 1 183 ? -30.963 -10.468 42.412 1.00 96.38 183 ALA A O 1
ATOM 1461 N N . SER A 1 184 ? -28.934 -9.620 41.990 1.00 94.50 184 SER A N 1
ATOM 1462 C CA . SER A 1 184 ? -28.747 -9.111 43.350 1.00 94.50 184 SER A CA 1
ATOM 1463 C C . SER A 1 184 ? -29.673 -7.932 43.656 1.00 94.50 184 SER A C 1
ATOM 1465 O O . SER A 1 184 ? -30.112 -7.800 44.803 1.00 94.50 184 SER A O 1
ATOM 1467 N N . HIS A 1 185 ? -29.945 -7.071 42.674 1.00 93.56 185 HIS A N 1
ATOM 1468 C CA . HIS A 1 185 ? -30.861 -5.945 42.808 1.00 93.56 185 HIS A CA 1
ATOM 1469 C C . HIS A 1 185 ? -32.294 -6.435 43.031 1.00 93.56 185 HIS A C 1
ATOM 1471 O O . HIS A 1 185 ? -32.890 -6.074 44.044 1.00 93.56 185 HIS A O 1
ATOM 1477 N N . ASP A 1 186 ? -32.780 -7.355 42.198 1.00 95.00 186 ASP A N 1
ATOM 1478 C CA . ASP A 1 186 ? -34.114 -7.959 42.318 1.00 95.00 186 ASP A CA 1
ATOM 1479 C C . ASP A 1 186 ? -34.301 -8.664 43.674 1.00 95.00 186 ASP A C 1
ATOM 1481 O O . ASP A 1 186 ? -35.325 -8.534 44.357 1.00 95.00 186 ASP A O 1
ATOM 1485 N N . SER A 1 187 ? -33.269 -9.385 44.131 1.00 95.31 187 SER A N 1
ATOM 1486 C CA . SER A 1 187 ? -33.257 -9.995 45.464 1.00 95.31 187 SER A CA 1
ATOM 1487 C C . SER A 1 187 ? -33.329 -8.940 46.577 1.00 95.31 187 SER A C 1
ATOM 1489 O O . SER A 1 187 ? -33.978 -9.162 47.605 1.00 95.31 187 SER A O 1
ATOM 1491 N N . LEU A 1 188 ? -32.622 -7.815 46.436 1.00 94.06 188 LEU A N 1
ATOM 1492 C CA . LEU A 1 188 ? -32.643 -6.739 47.426 1.00 94.06 188 LEU A CA 1
ATOM 1493 C C . LEU A 1 188 ? -34.006 -6.043 47.460 1.00 94.06 188 LEU A C 1
ATOM 1495 O O . LEU A 1 188 ? -34.516 -5.798 48.552 1.00 94.06 188 LEU A O 1
ATOM 1499 N N . GLU A 1 189 ? -34.603 -5.782 46.299 1.00 95.94 189 GLU A N 1
ATOM 1500 C CA . GLU A 1 189 ? -35.948 -5.221 46.168 1.00 95.94 189 GLU A CA 1
ATOM 1501 C C . GLU A 1 189 ? -36.978 -6.124 46.856 1.00 95.94 189 GLU A C 1
ATOM 1503 O O . GLU A 1 189 ? -37.696 -5.678 47.752 1.00 95.94 189 GLU A O 1
ATOM 1508 N N . THR A 1 190 ? -36.936 -7.431 46.583 1.00 95.88 190 THR A N 1
ATOM 1509 C CA . THR A 1 190 ? -37.807 -8.417 47.245 1.00 95.88 190 THR A CA 1
ATOM 1510 C C . THR A 1 190 ? -37.640 -8.400 48.772 1.00 95.88 190 THR A C 1
ATOM 1512 O O . THR A 1 190 ? -38.617 -8.419 49.527 1.00 95.88 190 THR A O 1
ATOM 1515 N N . LYS A 1 191 ? -36.396 -8.345 49.275 1.00 94.25 191 LYS A N 1
ATOM 1516 C CA . LYS A 1 191 ? -36.124 -8.250 50.723 1.00 94.25 191 LYS A CA 1
ATOM 1517 C C . LYS A 1 191 ? -36.625 -6.934 51.316 1.00 94.25 191 LYS A C 1
ATOM 1519 O O . LYS A 1 191 ? -37.094 -6.921 52.456 1.00 94.25 191 LYS A O 1
ATOM 1524 N N . TYR A 1 192 ? -36.523 -5.840 50.569 1.00 94.38 192 TYR A N 1
ATOM 1525 C CA . TYR A 1 192 ? -37.021 -4.537 50.987 1.00 94.38 192 TYR A CA 1
ATOM 1526 C C . TYR A 1 192 ? -38.547 -4.549 51.119 1.00 94.38 192 TYR A C 1
ATOM 1528 O O . TYR A 1 192 ? -39.064 -4.133 52.155 1.00 94.38 192 TYR A O 1
ATOM 1536 N N . GLU A 1 193 ? -39.268 -5.116 50.150 1.00 95.69 193 GLU A N 1
ATOM 1537 C CA . GLU A 1 193 ? -40.725 -5.283 50.221 1.00 95.69 193 GLU A CA 1
ATOM 1538 C C . GLU A 1 193 ? -41.157 -6.128 51.428 1.00 95.69 193 GLU A C 1
ATOM 1540 O O . GLU A 1 193 ? -42.051 -5.733 52.183 1.00 95.69 193 GLU A O 1
ATOM 1545 N N . GLN A 1 194 ? -40.474 -7.252 51.678 1.00 94.62 194 GLN A N 1
ATOM 1546 C CA . GLN A 1 194 ? -40.717 -8.096 52.854 1.00 94.62 194 GLN A CA 1
ATOM 1547 C C . GLN A 1 194 ? -40.492 -7.336 54.169 1.00 94.62 194 GLN A C 1
ATOM 1549 O O . GLN A 1 194 ? -41.287 -7.448 55.111 1.00 94.62 194 GLN A O 1
ATOM 1554 N N . MET A 1 195 ? -39.422 -6.540 54.250 1.00 94.25 195 MET A N 1
ATOM 1555 C CA . MET A 1 195 ? -39.138 -5.705 55.416 1.00 94.25 195 MET A CA 1
ATOM 1556 C C . MET A 1 195 ? -40.222 -4.640 55.610 1.00 94.25 195 MET A C 1
ATOM 1558 O O . MET A 1 195 ? -40.679 -4.428 56.735 1.00 94.25 195 MET A O 1
ATOM 1562 N N . LEU A 1 196 ? -40.670 -4.009 54.526 1.00 95.12 196 LEU A N 1
ATOM 1563 C CA . LEU A 1 196 ? -41.697 -2.974 54.542 1.00 95.12 196 LEU A CA 1
ATOM 1564 C C . LEU A 1 196 ? -43.044 -3.533 55.026 1.00 95.12 196 LEU A C 1
ATOM 1566 O O . LEU A 1 196 ? -43.720 -2.910 55.848 1.00 95.12 196 LEU A O 1
ATOM 1570 N N . GLU A 1 197 ? -43.397 -4.746 54.605 1.00 95.31 197 GLU A N 1
ATOM 1571 C CA . GLU A 1 197 ? -44.585 -5.456 55.086 1.00 95.31 197 GLU A CA 1
ATOM 1572 C C . GLU A 1 197 ? -44.459 -5.864 56.562 1.00 95.31 197 GLU A C 1
ATOM 1574 O O . GLU A 1 197 ? -45.385 -5.688 57.360 1.00 95.31 197 GLU A O 1
ATOM 1579 N N . THR A 1 198 ? -43.279 -6.326 56.978 1.00 94.38 198 THR A N 1
ATOM 1580 C CA . THR A 1 198 ? -42.996 -6.625 58.391 1.00 94.38 198 THR A CA 1
ATOM 1581 C C . THR A 1 198 ? -43.131 -5.369 59.256 1.00 94.38 198 THR A C 1
ATOM 1583 O O . THR A 1 198 ? -43.732 -5.413 60.331 1.00 94.38 198 THR A O 1
ATOM 1586 N N . PHE A 1 199 ? -42.641 -4.226 58.773 1.00 94.25 199 PHE A N 1
ATOM 1587 C CA . PHE A 1 199 ? -42.728 -2.945 59.468 1.00 94.25 199 PHE A CA 1
ATOM 1588 C C . PHE A 1 199 ? -44.173 -2.435 59.580 1.00 94.25 199 PHE A C 1
ATOM 1590 O O . PHE A 1 199 ? -44.580 -1.952 60.643 1.00 94.25 199 PHE A O 1
ATOM 1597 N N . LYS A 1 200 ? -44.989 -2.593 58.528 1.00 94.12 200 LYS A N 1
ATOM 1598 C CA . LYS A 1 200 ? -46.435 -2.312 58.582 1.00 94.12 200 LYS A CA 1
ATOM 1599 C C . LYS A 1 200 ? -47.122 -3.159 59.652 1.00 94.12 200 LYS A C 1
ATOM 1601 O O . LYS A 1 200 ? -47.838 -2.618 60.499 1.00 94.12 200 LYS A O 1
ATOM 1606 N N . ASN A 1 201 ? -46.857 -4.465 59.666 1.00 94.44 201 ASN A N 1
ATOM 1607 C CA . ASN A 1 201 ? -47.415 -5.386 60.656 1.00 94.44 201 ASN A CA 1
ATOM 1608 C C . ASN A 1 201 ? -46.954 -5.057 62.081 1.00 94.44 201 ASN A C 1
ATOM 1610 O O . ASN A 1 201 ? -47.769 -5.049 63.006 1.00 94.44 201 ASN A O 1
ATOM 1614 N N . PHE A 1 202 ? -45.677 -4.714 62.264 1.00 94.00 202 PHE A N 1
ATOM 1615 C CA . PHE A 1 202 ? -45.146 -4.246 63.542 1.00 94.00 202 PHE A CA 1
ATOM 1616 C C . PHE A 1 202 ? -45.858 -2.974 64.013 1.00 94.00 202 PHE A C 1
ATOM 1618 O O . PHE A 1 202 ? -46.341 -2.926 65.140 1.00 94.00 202 PHE A O 1
ATOM 1625 N N . THR A 1 203 ? -46.008 -1.972 63.144 1.00 93.44 203 THR A N 1
ATOM 1626 C CA . THR A 1 203 ? -46.709 -0.715 63.457 1.00 93.44 203 THR A CA 1
ATOM 1627 C C . THR A 1 203 ? -48.157 -0.975 63.879 1.00 93.44 203 THR A C 1
ATOM 1629 O O . THR A 1 203 ? -48.642 -0.433 64.877 1.00 93.44 203 THR A O 1
ATOM 1632 N N . LEU A 1 204 ? -48.847 -1.861 63.160 1.00 95.06 204 LEU A N 1
ATOM 1633 C CA . LEU A 1 204 ? -50.221 -2.251 63.458 1.00 95.06 204 LEU A CA 1
ATOM 1634 C C . LEU A 1 204 ? -50.326 -3.014 64.789 1.00 95.06 204 LEU A C 1
ATOM 1636 O O . LEU A 1 204 ? -51.245 -2.764 65.575 1.00 95.06 204 LEU A O 1
ATOM 1640 N N . ASN A 1 205 ? -49.371 -3.896 65.082 1.00 93.62 205 ASN A N 1
ATOM 1641 C CA . ASN A 1 205 ? -49.288 -4.609 66.355 1.00 93.62 205 ASN A CA 1
ATOM 1642 C C . ASN A 1 205 ? -48.966 -3.676 67.526 1.00 93.62 205 ASN A C 1
ATOM 1644 O O . ASN A 1 205 ? -49.613 -3.786 68.565 1.00 93.62 205 ASN A O 1
ATOM 1648 N N . THR A 1 206 ? -48.058 -2.715 67.355 1.00 92.69 206 THR A N 1
ATOM 1649 C CA . THR A 1 206 ? -47.757 -1.680 68.356 1.00 92.69 206 THR A CA 1
ATOM 1650 C C . THR A 1 206 ? -48.995 -0.841 68.659 1.00 92.69 206 THR A C 1
ATOM 1652 O O . THR A 1 206 ? -49.308 -0.600 69.824 1.00 92.69 206 THR A O 1
ATOM 1655 N N . ARG A 1 207 ? -49.789 -0.486 67.640 1.00 93.06 207 ARG A N 1
ATOM 1656 C CA . ARG A 1 207 ? -51.073 0.204 67.837 1.00 93.06 207 ARG A CA 1
ATOM 1657 C C . ARG A 1 207 ? -52.088 -0.661 68.590 1.00 93.06 207 ARG A C 1
ATOM 1659 O O . ARG A 1 207 ? -52.727 -0.185 69.525 1.00 93.06 207 ARG A O 1
ATOM 1666 N N . LYS A 1 208 ? -52.219 -1.946 68.233 1.00 93.12 208 LYS A N 1
ATOM 1667 C CA . LYS A 1 208 ? -53.070 -2.903 68.968 1.00 93.12 208 LYS A CA 1
ATOM 1668 C C . LYS A 1 208 ? -52.624 -3.054 70.425 1.00 93.12 208 LYS A C 1
ATOM 1670 O O . LYS A 1 208 ? -53.474 -3.124 71.310 1.00 93.12 208 LYS A O 1
ATOM 1675 N N . PHE A 1 209 ? -51.318 -3.113 70.672 1.00 93.62 209 PHE A N 1
ATOM 1676 C CA . PHE A 1 209 ? -50.747 -3.181 72.013 1.00 93.62 209 PHE A CA 1
ATOM 1677 C C . PHE A 1 209 ? -51.044 -1.909 72.811 1.00 93.62 209 PHE A C 1
ATOM 1679 O O . PHE A 1 209 ? -51.532 -2.024 73.929 1.00 93.62 209 PHE A O 1
ATOM 1686 N N . SER A 1 210 ? -50.858 -0.723 72.220 1.00 93.88 210 SER A N 1
ATOM 1687 C CA . SER A 1 210 ? -51.221 0.561 72.839 1.00 93.88 210 SER A CA 1
ATOM 1688 C C . SER A 1 210 ? -52.686 0.576 73.270 1.00 93.88 210 SER A C 1
ATOM 1690 O O . SER A 1 210 ? -52.976 0.813 74.435 1.00 93.88 210 SER A O 1
ATOM 1692 N N . ASN A 1 211 ? -53.606 0.197 72.376 1.00 92.81 211 ASN A N 1
ATOM 1693 C CA . ASN A 1 211 ? -55.035 0.141 72.698 1.00 92.81 211 ASN A CA 1
ATOM 1694 C C . ASN A 1 211 ? -55.340 -0.837 73.850 1.00 92.81 211 ASN A C 1
ATOM 1696 O O . ASN A 1 211 ? -56.182 -0.561 74.705 1.00 92.81 211 ASN A O 1
ATOM 1700 N N . LYS A 1 212 ? -54.670 -2.000 73.886 1.00 91.81 212 LYS A N 1
ATOM 1701 C CA . LYS A 1 212 ? -54.800 -2.957 74.998 1.00 91.81 212 LYS A CA 1
ATOM 1702 C C . LYS A 1 212 ? -54.228 -2.395 76.299 1.00 91.81 212 LYS A C 1
ATOM 1704 O O . LYS A 1 212 ? -54.812 -2.629 77.353 1.00 91.81 212 LYS A O 1
ATOM 1709 N N . ASN A 1 213 ? -53.118 -1.666 76.232 1.00 93.56 213 ASN A N 1
ATOM 1710 C CA . ASN A 1 213 ? -52.517 -1.006 77.383 1.00 93.56 213 ASN A CA 1
ATOM 1711 C C . ASN A 1 213 ? -53.443 0.086 77.940 1.00 93.56 213 ASN A C 1
ATOM 1713 O O . ASN A 1 213 ? -53.666 0.128 79.144 1.00 93.56 213 ASN A O 1
ATOM 1717 N N . ASP A 1 214 ? -54.077 0.885 77.081 1.00 92.56 214 ASP A N 1
ATOM 1718 C CA . ASP A 1 214 ? -55.070 1.882 77.497 1.00 92.56 214 ASP A CA 1
ATOM 1719 C C . ASP A 1 214 ? -56.275 1.220 78.186 1.00 92.56 214 ASP A C 1
ATOM 1721 O O . ASP A 1 214 ? -56.723 1.661 79.249 1.00 92.56 214 ASP A O 1
ATOM 1725 N N . ALA A 1 215 ? -56.761 0.098 77.644 1.00 89.75 215 ALA A N 1
ATOM 1726 C CA . ALA A 1 215 ? -57.819 -0.697 78.271 1.00 89.75 215 ALA A CA 1
ATOM 1727 C C . ALA A 1 215 ? -57.386 -1.306 79.621 1.00 89.75 215 ALA A C 1
ATOM 1729 O O . ALA A 1 215 ? -58.182 -1.374 80.567 1.00 89.75 215 ALA A O 1
ATOM 1730 N N . PHE A 1 216 ? -56.124 -1.730 79.737 1.00 91.12 216 PHE A N 1
ATOM 1731 C CA . PHE A 1 216 ? -55.543 -2.210 80.988 1.00 91.12 216 PHE A CA 1
ATOM 1732 C C . PHE A 1 216 ? -55.463 -1.088 82.029 1.00 91.12 216 PHE A C 1
ATOM 1734 O O . PHE A 1 216 ? -55.954 -1.268 83.143 1.00 91.12 216 PHE A O 1
ATOM 1741 N N . ILE A 1 217 ? -54.954 0.093 81.662 1.00 91.62 217 ILE A N 1
ATOM 1742 C CA . ILE A 1 217 ? -54.916 1.285 82.524 1.00 91.62 217 ILE A CA 1
ATOM 1743 C C . ILE A 1 217 ? -56.329 1.645 83.001 1.00 91.62 217 ILE A C 1
ATOM 1745 O O . ILE A 1 217 ? -56.544 1.860 84.196 1.00 91.62 217 ILE A O 1
ATOM 1749 N N . ALA A 1 218 ? -57.323 1.636 82.108 1.00 90.38 218 ALA A N 1
ATOM 1750 C CA . ALA A 1 218 ? -58.719 1.873 82.477 1.00 90.38 218 ALA A CA 1
ATOM 1751 C C . ALA A 1 218 ? -59.240 0.841 83.497 1.00 90.38 218 ALA A C 1
ATOM 1753 O O . ALA A 1 218 ? -59.965 1.194 84.430 1.00 90.38 218 ALA A O 1
ATOM 1754 N N . SER A 1 219 ? -58.848 -0.427 83.358 1.00 89.50 219 SER A N 1
ATOM 1755 C CA . SER A 1 219 ? -59.215 -1.500 84.291 1.00 89.50 219 SER A CA 1
ATOM 1756 C C . SER A 1 219 ? -58.528 -1.345 85.652 1.00 89.50 219 SER A C 1
ATOM 1758 O O . SER A 1 219 ? -59.178 -1.506 86.685 1.00 89.50 219 SER A O 1
ATOM 1760 N N . VAL A 1 220 ? -57.248 -0.960 85.676 1.00 90.75 220 VAL A N 1
ATOM 1761 C CA . VAL A 1 220 ? -56.512 -0.632 86.908 1.00 90.75 220 VAL A CA 1
ATOM 1762 C C . VAL A 1 220 ? -57.165 0.547 87.630 1.00 90.75 220 VAL A C 1
ATOM 1764 O O . VAL A 1 220 ? -57.366 0.482 88.843 1.00 90.75 220 VAL A O 1
ATOM 1767 N N . ASN A 1 221 ? -57.574 1.586 86.899 1.00 90.81 221 ASN A N 1
ATOM 1768 C CA . ASN A 1 221 ? -58.281 2.733 87.471 1.00 90.81 221 ASN A CA 1
ATOM 1769 C C . ASN A 1 221 ? -59.633 2.329 88.081 1.00 90.81 221 ASN A C 1
ATOM 1771 O O . ASN A 1 221 ? -59.943 2.738 89.201 1.00 90.81 221 ASN A O 1
ATOM 1775 N N . LYS A 1 222 ? -60.404 1.460 87.408 1.00 88.81 222 LYS A N 1
ATOM 1776 C CA . LYS A 1 222 ? -61.632 0.876 87.979 1.00 88.81 222 LYS A CA 1
ATOM 1777 C C . LYS A 1 222 ? -61.344 0.090 89.257 1.00 88.81 222 LYS A C 1
ATOM 1779 O O . LYS A 1 222 ? -62.040 0.267 90.251 1.00 88.81 222 LYS A O 1
ATOM 1784 N N . LEU A 1 223 ? -60.302 -0.743 89.267 1.00 87.94 223 LEU A N 1
ATOM 1785 C CA . LEU A 1 223 ? -59.920 -1.516 90.451 1.00 87.94 223 LEU A CA 1
ATOM 1786 C C . LEU A 1 223 ? -59.496 -0.605 91.615 1.00 87.94 223 LEU A C 1
ATOM 1788 O O . LEU A 1 223 ? -59.857 -0.857 92.764 1.00 87.94 223 LEU A O 1
ATOM 1792 N N . ALA A 1 224 ? -58.766 0.477 91.333 1.00 87.56 224 ALA A N 1
ATOM 1793 C CA . ALA A 1 224 ? -58.399 1.481 92.327 1.00 87.56 224 ALA A CA 1
ATOM 1794 C C . ALA A 1 224 ? -59.636 2.167 92.930 1.00 87.56 224 ALA A C 1
ATOM 1796 O O . ALA A 1 224 ? -59.685 2.389 94.144 1.00 87.56 224 ALA A O 1
ATOM 1797 N N . GLN A 1 225 ? -60.656 2.442 92.112 1.00 88.81 225 GLN A N 1
ATOM 1798 C CA . GLN A 1 225 ? -61.936 2.971 92.574 1.00 88.81 225 GLN A CA 1
ATOM 1799 C C . GLN A 1 225 ? -62.690 1.963 93.452 1.00 88.81 225 GLN A C 1
ATOM 1801 O O . GLN A 1 225 ? -63.057 2.311 94.574 1.00 88.81 225 GLN A O 1
ATOM 1806 N N . VAL A 1 226 ? -62.820 0.705 93.017 1.00 86.06 226 VAL A N 1
ATOM 1807 C CA . VAL A 1 226 ? -63.429 -0.371 93.824 1.00 86.06 226 VAL A CA 1
ATOM 1808 C C . VAL A 1 226 ? -62.699 -0.528 95.159 1.00 86.06 226 VAL A C 1
ATOM 1810 O O . VAL A 1 226 ? -63.329 -0.622 96.207 1.00 86.06 226 VAL A O 1
ATOM 1813 N N . LYS A 1 227 ? -61.361 -0.478 95.169 1.00 88.25 227 LYS A N 1
ATOM 1814 C CA . LYS A 1 227 ? -60.560 -0.514 96.403 1.00 88.25 227 LYS A CA 1
ATOM 1815 C C . LYS A 1 227 ? -60.870 0.667 97.329 1.00 88.25 227 LYS A C 1
ATOM 1817 O O . LYS A 1 227 ? -60.906 0.487 98.546 1.00 88.25 227 LYS A O 1
ATOM 1822 N N . LYS A 1 228 ? -61.074 1.872 96.784 1.00 88.06 228 LYS A N 1
ATOM 1823 C CA . LYS A 1 228 ? -61.451 3.067 97.558 1.00 88.06 228 LYS A CA 1
ATOM 1824 C C . LYS A 1 228 ? -62.851 2.917 98.156 1.00 88.06 228 LYS A C 1
ATOM 1826 O O . LYS A 1 228 ? -63.035 3.207 99.336 1.00 88.06 228 LYS A O 1
ATOM 1831 N N . GLU A 1 229 ? -63.805 2.424 97.373 1.00 84.50 229 GLU A N 1
ATOM 1832 C CA . GLU A 1 229 ? -65.161 2.117 97.836 1.00 84.50 229 GLU A CA 1
ATOM 1833 C C . GLU A 1 229 ? -65.136 1.047 98.933 1.00 84.50 229 GLU A C 1
ATOM 1835 O O . GLU A 1 229 ? -65.701 1.253 100.003 1.00 84.50 229 GLU A O 1
ATOM 1840 N N . MET A 1 230 ? -64.385 -0.038 98.736 1.00 79.88 230 MET A N 1
ATOM 1841 C CA . MET A 1 230 ? -64.222 -1.108 99.720 1.00 79.88 230 MET A CA 1
ATOM 1842 C C . MET A 1 230 ? -63.563 -0.611 101.014 1.00 79.88 230 MET A C 1
ATOM 1844 O O . MET A 1 230 ? -64.007 -0.987 102.094 1.00 79.88 230 MET A O 1
ATOM 1848 N N . ARG A 1 231 ? -62.567 0.289 100.942 1.00 87.31 231 ARG A N 1
ATOM 1849 C CA . ARG A 1 231 ? -62.033 0.977 102.135 1.00 87.31 231 ARG A CA 1
ATOM 1850 C C . ARG A 1 231 ? -63.110 1.784 102.849 1.00 87.31 231 ARG A C 1
ATOM 1852 O O . ARG A 1 231 ? -63.253 1.628 104.051 1.00 87.31 231 ARG A O 1
ATOM 1859 N N . SER A 1 232 ? -63.914 2.563 102.124 1.00 83.88 232 SER A N 1
ATOM 1860 C CA . SER A 1 232 ? -65.024 3.313 102.727 1.00 83.88 232 SER A CA 1
ATOM 1861 C C . SER A 1 232 ? -66.050 2.393 103.398 1.00 83.88 232 SER A C 1
ATOM 1863 O O . SER A 1 232 ? -66.536 2.706 104.482 1.00 83.88 232 SER A O 1
ATOM 1865 N N . VAL A 1 233 ? -66.359 1.241 102.796 1.00 81.62 233 VAL A N 1
ATOM 1866 C CA . VAL A 1 233 ? -67.228 0.219 103.401 1.00 81.62 233 VAL A CA 1
ATOM 1867 C C . VAL A 1 233 ? -66.599 -0.355 104.671 1.00 81.62 233 VAL A C 1
ATOM 1869 O O . VAL A 1 233 ? -67.286 -0.472 105.684 1.00 81.62 233 VAL A O 1
ATOM 1872 N N . VAL A 1 234 ? -65.302 -0.673 104.649 1.00 83.56 234 VAL A N 1
ATOM 1873 C CA . VAL A 1 234 ? -64.566 -1.142 105.833 1.00 83.56 234 VAL A CA 1
ATOM 1874 C C . VAL A 1 234 ? -64.570 -0.081 106.933 1.00 83.56 234 VAL A C 1
ATOM 1876 O O . VAL A 1 234 ? -64.859 -0.415 108.081 1.00 83.56 234 VAL A O 1
ATOM 1879 N N . ASP A 1 235 ? -64.333 1.186 106.600 1.00 85.69 235 ASP A N 1
ATOM 1880 C CA . ASP A 1 235 ? -64.368 2.301 107.549 1.00 85.69 235 ASP A CA 1
ATOM 1881 C C . ASP A 1 235 ? -65.773 2.454 108.157 1.00 85.69 235 ASP A C 1
ATOM 1883 O O . ASP A 1 235 ? -65.915 2.540 109.377 1.00 85.69 235 ASP A O 1
ATOM 1887 N N . ARG A 1 236 ? -66.835 2.374 107.337 1.00 78.94 236 ARG A N 1
ATOM 1888 C CA . ARG A 1 236 ? -68.230 2.348 107.820 1.00 78.94 236 ARG A CA 1
ATOM 1889 C C . ARG A 1 236 ? -68.499 1.149 108.727 1.00 78.94 236 ARG A C 1
ATOM 1891 O O . ARG A 1 236 ? -69.140 1.305 109.760 1.00 78.94 236 ARG A O 1
ATOM 1898 N N . MET A 1 237 ? -68.008 -0.043 108.386 1.00 74.56 237 MET A N 1
ATOM 1899 C CA . MET A 1 237 ? -68.135 -1.233 109.235 1.00 74.56 237 MET A CA 1
ATOM 1900 C C . MET A 1 237 ? -67.402 -1.071 110.572 1.00 74.56 237 MET A C 1
ATOM 1902 O O . MET A 1 237 ? -67.908 -1.514 111.606 1.00 74.56 237 MET A O 1
ATOM 1906 N N . GLN A 1 238 ? -66.217 -0.456 110.576 1.00 81.50 238 GLN A N 1
ATOM 1907 C CA . GLN A 1 238 ? -65.484 -0.144 111.802 1.00 81.50 238 GLN A CA 1
ATOM 1908 C C . GLN A 1 238 ? -66.242 0.875 112.658 1.00 81.50 238 GLN A C 1
ATOM 1910 O O . GLN A 1 238 ? -66.321 0.699 113.874 1.00 81.50 238 GLN A O 1
ATOM 1915 N N . GLU A 1 239 ? -66.857 1.878 112.034 1.00 79.19 239 GLU A N 1
ATOM 1916 C CA . GLU A 1 239 ? -67.672 2.876 112.724 1.00 79.19 239 GLU A CA 1
ATOM 1917 C C . GLU A 1 239 ? -68.946 2.264 113.321 1.00 79.19 239 GLU A C 1
ATOM 1919 O O . GLU A 1 239 ? -69.214 2.433 114.508 1.00 79.19 239 GLU A O 1
ATOM 1924 N N . ILE A 1 240 ? -69.661 1.422 112.569 1.00 75.31 240 ILE A N 1
ATOM 1925 C CA . ILE A 1 240 ? -70.796 0.642 113.088 1.00 75.31 240 ILE A CA 1
ATOM 1926 C C . ILE A 1 240 ? -70.350 -0.246 114.258 1.00 75.31 240 ILE A C 1
ATOM 1928 O O . ILE A 1 240 ? -71.041 -0.331 115.273 1.00 75.31 240 ILE A O 1
ATOM 1932 N N . LYS A 1 241 ? -69.175 -0.889 114.177 1.00 71.44 241 LYS A N 1
ATOM 1933 C CA . LYS A 1 241 ? -68.614 -1.657 115.303 1.00 71.44 241 LYS A CA 1
ATOM 1934 C C . LYS A 1 241 ? -68.349 -0.780 116.531 1.00 71.44 241 LYS A C 1
ATOM 1936 O O . LYS A 1 241 ? -68.593 -1.246 117.645 1.00 71.44 241 LYS A O 1
ATOM 1941 N N . ARG A 1 242 ? -67.868 0.457 116.363 1.00 72.50 242 ARG A N 1
ATOM 1942 C CA . ARG A 1 242 ? -67.675 1.413 117.469 1.00 72.50 242 ARG A CA 1
ATOM 1943 C C . ARG A 1 242 ? -69.007 1.842 118.080 1.00 72.50 242 ARG A C 1
ATOM 1945 O O . ARG A 1 242 ? -69.151 1.754 119.297 1.00 72.50 242 ARG A O 1
ATOM 1952 N N . GLN A 1 243 ? -69.994 2.183 117.254 1.00 69.06 243 GLN A N 1
ATOM 1953 C CA . GLN A 1 243 ? -71.354 2.506 117.701 1.00 69.06 243 GLN A CA 1
ATOM 1954 C C . GLN A 1 243 ? -72.005 1.332 118.450 1.00 69.06 243 GLN A C 1
ATOM 1956 O O . GLN A 1 243 ? -72.637 1.508 119.487 1.00 69.06 243 GLN A O 1
ATOM 1961 N N . ARG A 1 244 ? -71.790 0.090 118.003 1.00 59.88 244 ARG A N 1
ATOM 1962 C CA . ARG A 1 244 ? -72.309 -1.100 118.698 1.00 59.88 244 ARG A CA 1
ATOM 1963 C C . ARG A 1 244 ? -71.657 -1.313 120.068 1.00 59.88 244 ARG A C 1
ATOM 1965 O O . ARG A 1 244 ? -72.327 -1.758 120.997 1.00 59.88 244 ARG A O 1
ATOM 1972 N N . ARG A 1 245 ? -70.367 -0.983 120.218 1.00 58.41 245 ARG A N 1
ATOM 1973 C CA . ARG A 1 245 ? -69.670 -1.026 121.517 1.00 58.41 245 ARG A CA 1
ATOM 1974 C C . ARG A 1 245 ? -70.163 0.063 122.473 1.00 58.41 245 ARG A C 1
ATOM 1976 O O . ARG A 1 245 ? -70.287 -0.226 123.658 1.00 58.41 245 ARG A O 1
ATOM 1983 N N . SER A 1 246 ? -70.499 1.260 121.985 1.00 58.34 246 SER A N 1
ATOM 1984 C CA . SER A 1 246 ? -71.048 2.330 122.833 1.00 58.34 246 SER A CA 1
ATOM 1985 C C . SER A 1 246 ? -72.502 2.075 123.260 1.00 58.34 246 SER A C 1
ATOM 1987 O O . SER A 1 246 ? -72.866 2.413 124.384 1.00 58.34 246 SER A O 1
ATOM 1989 N N . VAL A 1 247 ? -73.314 1.403 122.433 1.00 55.53 247 VAL A N 1
ATOM 1990 C CA . VAL A 1 247 ? -74.686 0.986 122.798 1.00 55.53 247 VAL A CA 1
ATOM 1991 C C . VAL A 1 247 ? -74.690 -0.205 123.769 1.00 55.53 247 VAL A C 1
ATOM 1993 O O . VAL A 1 247 ? -75.514 -0.259 124.679 1.00 55.53 247 VAL A O 1
ATOM 1996 N N . SER A 1 248 ? -73.725 -1.125 123.660 1.00 47.66 248 SER A N 1
ATOM 1997 C CA . SER A 1 248 ? -73.616 -2.294 124.551 1.00 47.66 248 SER A CA 1
ATOM 1998 C C . SER A 1 248 ? -73.278 -1.958 126.014 1.00 47.66 248 SER A C 1
ATOM 2000 O O . SER A 1 248 ? -73.353 -2.849 126.854 1.00 47.66 248 SER A O 1
ATOM 2002 N N . HIS A 1 249 ? -72.900 -0.717 126.334 1.00 50.47 249 HIS A N 1
ATOM 2003 C CA . HIS A 1 249 ? -72.611 -0.275 127.706 1.00 50.47 249 HIS A CA 1
ATOM 2004 C C . HIS A 1 249 ? -73.778 0.458 128.391 1.00 50.47 249 HIS A C 1
ATOM 2006 O O . HIS A 1 249 ? -73.627 0.881 129.531 1.00 50.47 249 HIS A O 1
ATOM 2012 N N . ARG A 1 250 ? -74.938 0.617 127.731 1.00 48.09 250 ARG A N 1
ATOM 2013 C CA . ARG A 1 250 ? -76.088 1.360 128.290 1.00 48.09 250 ARG A CA 1
ATOM 2014 C C . ARG A 1 250 ? -77.322 0.525 128.641 1.00 48.09 250 ARG A C 1
ATOM 2016 O O . ARG A 1 250 ? -78.271 1.086 129.173 1.00 48.09 250 ARG A O 1
ATOM 2023 N N . VAL A 1 251 ? -77.323 -0.785 128.396 1.00 51.66 251 VAL A N 1
ATOM 2024 C CA . VAL A 1 251 ? -78.439 -1.664 128.787 1.00 51.66 251 VAL A CA 1
ATOM 2025 C C . VAL A 1 251 ? -77.974 -2.584 129.911 1.00 51.66 251 VAL A C 1
ATOM 2027 O O . VAL A 1 251 ? -77.466 -3.677 129.665 1.00 51.66 251 VAL A O 1
ATOM 2030 N N . ASP A 1 252 ? -78.113 -2.120 131.153 1.00 53.62 252 ASP A N 1
ATOM 2031 C CA . ASP A 1 252 ? -77.915 -2.957 132.334 1.00 53.62 252 ASP A CA 1
ATOM 2032 C C . ASP A 1 252 ? -79.158 -3.843 132.515 1.00 53.62 252 ASP A C 1
ATOM 2034 O O . ASP A 1 252 ? -80.160 -3.450 133.111 1.00 53.62 252 ASP A O 1
ATOM 2038 N N . LEU A 1 253 ? -79.111 -5.046 131.934 1.00 54.78 253 LEU A N 1
ATOM 2039 C CA . LEU A 1 253 ? -80.174 -6.059 132.007 1.00 54.78 253 LEU A CA 1
ATOM 2040 C C . LEU A 1 253 ? -80.601 -6.370 133.454 1.00 54.78 253 LEU A C 1
ATOM 2042 O O . LEU A 1 253 ? -81.737 -6.780 133.673 1.00 54.78 253 LEU A O 1
ATOM 2046 N N . LYS A 1 254 ? -79.737 -6.123 134.452 1.00 54.50 254 LYS A N 1
ATOM 2047 C CA . LYS A 1 254 ? -80.080 -6.278 135.874 1.00 54.50 254 LYS A CA 1
ATOM 2048 C C . LYS A 1 254 ? -81.035 -5.207 136.402 1.00 54.50 254 LYS A C 1
ATOM 2050 O O . LYS A 1 254 ? -81.611 -5.413 137.468 1.00 54.50 254 LYS A O 1
ATOM 2055 N N . GLN A 1 255 ? -81.169 -4.069 135.723 1.00 56.44 255 GLN A N 1
ATOM 2056 C CA . GLN A 1 255 ? -82.125 -3.027 136.095 1.00 56.44 255 GLN A CA 1
ATOM 2057 C C . GLN A 1 255 ? -83.520 -3.345 135.538 1.00 56.44 255 GLN A C 1
ATOM 2059 O O . GLN A 1 255 ? -84.490 -3.284 136.278 1.00 56.44 255 GLN A O 1
ATOM 2064 N N . ILE A 1 256 ? -83.606 -3.830 134.293 1.00 57.97 256 ILE A N 1
ATOM 2065 C CA . ILE A 1 256 ? -84.882 -4.234 133.669 1.00 57.97 256 ILE A CA 1
ATOM 2066 C C . ILE A 1 256 ? -85.516 -5.431 134.398 1.00 57.97 256 ILE A C 1
ATOM 2068 O O . ILE A 1 256 ? -86.724 -5.452 134.609 1.00 57.97 256 ILE A O 1
ATOM 2072 N N . VAL A 1 257 ? -84.710 -6.412 134.828 1.00 59.12 257 VAL A N 1
ATOM 2073 C CA . VAL A 1 257 ? -85.212 -7.553 135.620 1.00 59.12 257 VAL A CA 1
ATOM 2074 C C . VAL A 1 257 ? -85.732 -7.097 136.989 1.00 59.12 257 VAL A C 1
ATOM 2076 O O . VAL A 1 257 ? -86.785 -7.560 137.413 1.00 59.12 257 VAL A O 1
ATOM 2079 N N . ARG A 1 258 ? -85.059 -6.134 137.637 1.00 60.97 258 ARG A N 1
ATOM 2080 C CA . ARG A 1 258 ? -85.503 -5.573 138.925 1.00 60.97 258 ARG A CA 1
ATOM 2081 C C . ARG A 1 258 ? -86.817 -4.801 138.815 1.00 60.97 258 ARG A C 1
ATOM 2083 O O . ARG A 1 258 ? -87.673 -4.948 139.683 1.00 60.97 258 ARG A O 1
ATOM 2090 N N . ASP A 1 259 ? -86.997 -4.027 137.750 1.00 61.81 259 ASP A N 1
ATOM 2091 C CA . ASP A 1 259 ? -88.228 -3.260 137.535 1.00 61.81 259 ASP A CA 1
ATOM 2092 C C . ASP A 1 259 ? -89.417 -4.193 137.202 1.00 61.81 259 ASP A C 1
ATOM 2094 O O . ASP A 1 259 ? -90.540 -3.962 137.652 1.00 61.81 259 ASP A O 1
ATOM 2098 N N . MET A 1 260 ? -89.172 -5.302 136.488 1.00 58.97 260 MET A N 1
ATOM 2099 C CA . MET A 1 260 ? -90.181 -6.343 136.236 1.00 58.97 260 MET A CA 1
ATOM 2100 C C . MET A 1 260 ? -90.561 -7.126 137.500 1.00 58.97 260 MET A C 1
ATOM 2102 O O . MET A 1 260 ? -91.743 -7.385 137.716 1.00 58.97 260 MET A O 1
ATOM 2106 N N . GLU A 1 261 ? -89.595 -7.472 138.354 1.00 60.22 261 GLU A N 1
ATOM 2107 C CA . GLU A 1 261 ? -89.868 -8.125 139.642 1.00 60.22 261 GLU A CA 1
ATOM 2108 C C . GLU A 1 261 ? -90.703 -7.221 140.566 1.00 60.22 261 GLU A C 1
ATOM 2110 O O . GLU A 1 261 ? -91.647 -7.696 141.195 1.00 60.22 261 GLU A O 1
ATOM 2115 N N . GLN A 1 262 ? -90.438 -5.907 140.589 1.00 63.38 262 GLN A N 1
ATOM 2116 C CA . GLN A 1 262 ? -91.248 -4.952 141.357 1.00 63.38 262 GLN A CA 1
ATOM 2117 C C . GLN A 1 262 ? -92.691 -4.834 140.846 1.00 63.38 262 GLN A C 1
ATOM 2119 O O . GLN A 1 262 ? -93.619 -4.775 141.655 1.00 63.38 262 GLN A O 1
ATOM 2124 N N . LEU A 1 263 ? -92.897 -4.833 139.525 1.00 61.16 263 LEU A N 1
ATOM 2125 C CA . LEU A 1 263 ? -94.234 -4.794 138.920 1.00 61.16 263 LEU A CA 1
ATOM 2126 C C . LEU A 1 263 ? -95.048 -6.063 139.213 1.00 61.16 263 LEU A C 1
ATOM 2128 O O . LEU A 1 263 ? -96.239 -5.974 139.506 1.00 61.16 263 LEU A O 1
ATOM 2132 N N . VAL A 1 264 ? -94.413 -7.239 139.190 1.00 62.88 264 VAL A N 1
ATOM 2133 C CA . VAL A 1 264 ? -95.073 -8.513 139.527 1.00 62.88 264 VAL A CA 1
ATOM 2134 C C . VAL A 1 264 ? -95.462 -8.562 141.008 1.00 62.88 264 VAL A C 1
ATOM 2136 O O . VAL A 1 264 ? -96.564 -9.005 141.331 1.00 62.88 264 VAL A O 1
ATOM 2139 N N . GLN A 1 265 ? -94.615 -8.043 141.901 1.00 59.19 265 GLN A N 1
ATOM 2140 C CA . GLN A 1 265 ? -94.908 -8.004 143.335 1.00 59.19 265 GLN A CA 1
ATOM 2141 C C . GLN A 1 265 ? -96.078 -7.058 143.661 1.00 59.19 265 GLN A C 1
ATOM 2143 O O . GLN A 1 265 ? -96.966 -7.417 144.430 1.00 59.19 265 GLN A O 1
ATOM 2148 N N . GLN A 1 266 ? -96.136 -5.879 143.027 1.00 59.78 266 GLN A N 1
ATOM 2149 C CA . GLN A 1 266 ? -97.243 -4.925 143.208 1.00 59.78 266 GLN A CA 1
ATOM 2150 C C . GLN A 1 266 ? -98.599 -5.472 142.739 1.00 59.78 266 GLN A C 1
ATOM 2152 O O . GLN A 1 266 ? -99.640 -5.083 143.270 1.00 59.78 266 GLN A O 1
ATOM 2157 N N . LEU A 1 267 ? -98.593 -6.371 141.756 1.00 58.91 267 LEU A N 1
ATOM 2158 C CA . LEU A 1 267 ? -99.799 -6.992 141.222 1.00 58.91 267 LEU A CA 1
ATOM 2159 C C . LEU A 1 267 ? -100.307 -8.160 142.093 1.00 58.91 267 LEU A C 1
ATOM 2161 O O . LEU A 1 267 ? -101.500 -8.455 142.035 1.00 58.91 267 LEU A O 1
ATOM 2165 N N . GLN A 1 268 ? -99.469 -8.801 142.919 1.00 59.22 268 GLN A N 1
ATOM 2166 C CA . GLN A 1 268 ? -99.877 -9.932 143.774 1.00 59.22 268 GLN A CA 1
ATOM 2167 C C . GLN A 1 268 ? -100.576 -9.528 145.086 1.00 59.22 268 GLN A C 1
ATOM 2169 O O . GLN A 1 268 ? -101.406 -10.291 145.574 1.00 59.22 268 GLN A O 1
ATOM 2174 N N . ASP A 1 269 ? -100.308 -8.335 145.625 1.00 55.91 269 ASP A N 1
ATOM 2175 C CA . ASP A 1 269 ? -100.796 -7.926 146.956 1.00 55.91 269 ASP A CA 1
ATOM 2176 C C . ASP A 1 269 ? -102.148 -7.175 146.955 1.00 55.91 269 ASP A C 1
ATOM 2178 O O . ASP A 1 269 ? -102.604 -6.711 148.003 1.00 55.91 269 ASP A O 1
ATOM 2182 N N . ARG A 1 270 ? -102.836 -7.045 145.809 1.00 52.06 270 ARG A N 1
ATOM 2183 C CA . ARG A 1 270 ? -104.138 -6.347 145.733 1.00 52.06 270 ARG A CA 1
ATOM 2184 C C . ARG A 1 270 ? -105.345 -7.307 145.811 1.00 52.06 270 ARG A C 1
ATOM 2186 O O . ARG A 1 270 ? -105.499 -8.149 144.926 1.00 52.06 270 ARG A O 1
ATOM 2193 N N . PRO A 1 271 ? -106.251 -7.169 146.805 1.00 46.59 271 PRO A N 1
ATOM 2194 C CA . PRO A 1 271 ? -107.492 -7.944 146.876 1.00 46.59 271 PRO A CA 1
ATOM 2195 C C . PRO A 1 271 ? -108.540 -7.427 145.873 1.00 46.59 271 PRO A C 1
ATOM 2197 O O . PRO A 1 271 ? -108.961 -6.276 145.932 1.00 46.59 271 PRO A O 1
ATOM 2200 N N . LEU A 1 272 ? -108.966 -8.305 144.961 1.00 50.59 272 LEU A N 1
ATOM 2201 C CA . LEU A 1 272 ? -109.897 -8.032 143.858 1.00 50.59 272 LEU A CA 1
ATOM 2202 C C . LEU A 1 272 ? -111.334 -7.805 144.358 1.00 50.59 272 LEU A C 1
ATOM 2204 O O . LEU A 1 272 ? -112.019 -8.766 144.718 1.00 50.59 272 LEU A O 1
ATOM 2208 N N . ILE A 1 273 ? -111.821 -6.561 144.327 1.00 43.81 273 ILE A N 1
ATOM 2209 C CA . ILE A 1 273 ? -113.222 -6.229 144.618 1.00 43.81 273 ILE A CA 1
ATOM 2210 C C . ILE A 1 273 ? -113.734 -5.266 143.533 1.00 43.81 273 ILE A C 1
ATOM 2212 O O . ILE A 1 273 ? -113.509 -4.067 143.606 1.00 43.81 273 ILE A O 1
ATOM 2216 N N . ASN A 1 274 ? -114.501 -5.824 142.583 1.00 46.91 274 ASN A N 1
ATOM 2217 C CA . ASN A 1 274 ? -115.328 -5.177 141.543 1.00 46.91 274 ASN A CA 1
ATOM 2218 C C . ASN A 1 274 ? -114.786 -5.183 140.086 1.00 46.91 274 ASN A C 1
ATOM 2220 O O . ASN A 1 274 ? -113.592 -5.276 139.820 1.00 46.91 274 ASN A O 1
ATOM 2224 N N . VAL A 1 275 ? -115.716 -5.193 139.120 1.00 53.97 275 VAL A N 1
ATOM 2225 C CA . VAL A 1 275 ? -115.522 -5.647 137.722 1.00 53.97 275 VAL A CA 1
ATOM 2226 C C . VAL A 1 275 ? -114.682 -4.690 136.856 1.00 53.97 275 VAL A C 1
ATOM 2228 O O . VAL A 1 275 ? -114.028 -5.153 135.923 1.00 53.97 275 VAL A O 1
ATOM 2231 N N . GLU A 1 276 ? -114.620 -3.397 137.182 1.00 53.84 276 GLU A N 1
ATOM 2232 C CA . GLU A 1 276 ? -113.799 -2.411 136.451 1.00 53.84 276 GLU A CA 1
ATOM 2233 C C . GLU A 1 276 ? -112.287 -2.557 136.720 1.00 53.84 276 GLU A C 1
ATOM 2235 O O . GLU A 1 276 ? -111.493 -2.425 135.791 1.00 53.84 276 GLU A O 1
ATOM 2240 N N . GLU A 1 277 ? -111.866 -2.964 137.924 1.00 49.88 277 GLU A N 1
ATOM 2241 C CA . GLU A 1 277 ? -110.441 -3.202 138.233 1.00 49.88 277 GLU A CA 1
ATOM 2242 C C . GLU A 1 277 ? -109.884 -4.459 137.539 1.00 49.88 277 GLU A C 1
ATOM 2244 O O . GLU A 1 277 ? -108.685 -4.571 137.274 1.00 49.88 277 GLU A O 1
ATOM 2249 N N . LYS A 1 278 ? -110.757 -5.404 137.165 1.00 52.22 278 LYS A N 1
ATOM 2250 C CA . LYS A 1 278 ? -110.367 -6.607 136.415 1.00 52.22 278 LYS A CA 1
ATOM 2251 C C . LYS A 1 278 ? -109.895 -6.267 134.996 1.00 52.22 278 LYS A C 1
ATOM 2253 O O . LYS A 1 278 ? -109.002 -6.936 134.481 1.00 52.22 278 LYS A O 1
ATOM 2258 N N . GLN A 1 279 ? -110.463 -5.225 134.384 1.00 56.19 279 GLN A N 1
ATOM 2259 C CA . GLN A 1 279 ? -110.088 -4.780 133.041 1.00 56.19 279 GLN A CA 1
ATOM 2260 C C . GLN A 1 279 ? -108.730 -4.061 133.040 1.00 56.19 279 GLN A C 1
ATOM 2262 O O . GLN A 1 279 ? -107.942 -4.240 132.115 1.00 56.19 279 GLN A O 1
ATOM 2267 N N . GLU A 1 280 ? -108.412 -3.314 134.099 1.00 57.56 280 GLU A N 1
ATOM 2268 C CA . GLU A 1 280 ? -107.100 -2.678 134.267 1.00 57.56 280 GLU A CA 1
ATOM 2269 C C . GLU A 1 280 ? -105.990 -3.715 134.514 1.00 57.56 280 GLU A C 1
ATOM 2271 O O . GLU A 1 280 ? -104.897 -3.613 133.957 1.00 57.56 280 GLU A O 1
ATOM 2276 N N . TYR A 1 281 ? -106.293 -4.784 135.259 1.00 58.66 281 TYR A N 1
ATOM 2277 C CA . TYR A 1 281 ? -105.366 -5.901 135.456 1.00 58.66 281 TYR A CA 1
ATOM 2278 C C . TYR A 1 281 ? -105.085 -6.665 134.148 1.00 58.66 281 TYR A C 1
ATOM 2280 O O . TYR A 1 281 ? -103.940 -7.030 133.884 1.00 58.66 281 TYR A O 1
ATOM 2288 N N . ILE A 1 282 ? -106.102 -6.860 133.296 1.00 61.06 282 ILE A N 1
ATOM 2289 C CA . ILE A 1 282 ? -105.932 -7.457 131.959 1.00 61.06 282 ILE A CA 1
ATOM 2290 C C . ILE A 1 282 ? -105.092 -6.540 131.059 1.00 61.06 282 ILE A C 1
ATOM 2292 O O . ILE A 1 282 ? -104.138 -7.017 130.451 1.00 61.06 282 ILE A O 1
ATOM 2296 N N . ASN A 1 283 ? -105.356 -5.228 131.046 1.00 60.34 283 ASN A N 1
ATOM 2297 C CA . ASN A 1 283 ? -104.572 -4.269 130.258 1.00 60.34 283 ASN A CA 1
ATOM 2298 C C . ASN A 1 283 ? -103.089 -4.241 130.680 1.00 60.34 283 ASN A C 1
ATOM 2300 O O . ASN A 1 283 ? -102.204 -4.142 129.831 1.00 60.34 283 ASN A O 1
ATOM 2304 N N . ASN A 1 284 ? -102.796 -4.372 131.979 1.00 60.31 284 ASN A N 1
ATOM 2305 C CA . ASN A 1 284 ? -101.418 -4.444 132.475 1.00 60.31 284 ASN A CA 1
ATOM 2306 C C . ASN A 1 284 ? -100.719 -5.762 132.095 1.00 60.31 284 ASN A C 1
ATOM 2308 O O . ASN A 1 284 ? -99.521 -5.757 131.800 1.00 60.31 284 ASN A O 1
ATOM 2312 N N . ILE A 1 285 ? -101.449 -6.883 132.048 1.00 63.16 285 ILE A N 1
ATOM 2313 C CA . ILE A 1 285 ? -100.924 -8.156 131.530 1.00 63.16 285 ILE A CA 1
ATOM 2314 C C . ILE A 1 285 ? -100.658 -8.057 130.022 1.00 63.16 285 ILE A C 1
ATOM 2316 O O . ILE A 1 285 ? -99.608 -8.514 129.571 1.00 63.16 285 ILE A O 1
ATOM 2320 N N . ASP A 1 286 ? -101.541 -7.419 129.252 1.00 59.88 286 ASP A N 1
ATOM 2321 C CA . ASP A 1 286 ? -101.336 -7.205 127.815 1.00 59.88 286 ASP A CA 1
ATOM 2322 C C . ASP A 1 286 ? -100.098 -6.335 127.545 1.00 59.88 286 ASP A C 1
ATOM 2324 O O . ASP A 1 286 ? -99.288 -6.666 126.676 1.00 59.88 286 ASP A O 1
ATOM 2328 N N . LEU A 1 287 ? -99.860 -5.300 128.361 1.00 67.50 287 LEU A N 1
ATOM 2329 C CA . LEU A 1 287 ? -98.645 -4.481 128.281 1.00 67.50 287 LEU A CA 1
ATOM 2330 C C . LEU A 1 287 ? -97.369 -5.299 128.572 1.00 67.50 287 LEU A C 1
ATOM 2332 O O . LEU A 1 287 ? -96.346 -5.132 127.903 1.00 67.50 287 LEU A O 1
ATOM 2336 N N . LEU A 1 288 ? -97.426 -6.210 129.550 1.00 60.69 288 LEU A N 1
ATOM 2337 C CA . LEU A 1 288 ? -96.334 -7.136 129.878 1.00 60.69 288 LEU A CA 1
ATOM 2338 C C . LEU A 1 288 ? -96.070 -8.140 128.747 1.00 60.69 288 LEU A C 1
ATOM 2340 O O . LEU A 1 288 ? -94.912 -8.420 128.423 1.00 60.69 288 LEU A O 1
ATOM 2344 N N . ILE A 1 289 ? -97.126 -8.656 128.117 1.00 67.19 289 ILE A N 1
ATOM 2345 C CA . ILE A 1 289 ? -97.028 -9.547 126.957 1.00 67.19 289 ILE A CA 1
ATOM 2346 C C . ILE A 1 289 ? -96.405 -8.808 125.768 1.00 67.19 289 ILE A C 1
ATOM 2348 O O . ILE A 1 289 ? -95.538 -9.368 125.091 1.00 67.19 289 ILE A O 1
ATOM 2352 N N . ASP A 1 290 ? -96.782 -7.556 125.524 1.00 62.81 290 ASP A N 1
ATOM 2353 C CA . ASP A 1 290 ? -96.222 -6.766 124.428 1.00 62.81 290 ASP A CA 1
ATOM 2354 C C . ASP A 1 290 ? -94.757 -6.377 124.674 1.00 62.81 290 ASP A C 1
ATOM 2356 O O . ASP A 1 290 ? -93.940 -6.448 123.751 1.00 62.81 290 ASP A O 1
ATOM 2360 N N . LEU A 1 291 ? -94.366 -6.105 125.923 1.00 60.72 291 LEU A N 1
ATOM 2361 C CA . LEU A 1 291 ? -92.957 -5.946 126.300 1.00 60.72 291 LEU A CA 1
ATOM 2362 C C . LEU A 1 291 ? -92.147 -7.235 126.087 1.00 60.72 291 LEU A C 1
ATOM 2364 O O . LEU A 1 291 ? -91.042 -7.187 125.538 1.00 60.72 291 LEU A O 1
ATOM 2368 N N . LEU A 1 292 ? -92.696 -8.400 126.444 1.00 62.16 292 LEU A N 1
ATOM 2369 C CA . LEU A 1 292 ? -92.057 -9.698 126.189 1.00 62.16 292 LEU A CA 1
ATOM 2370 C C . LEU A 1 292 ? -91.931 -10.000 124.688 1.00 62.16 292 LEU A C 1
ATOM 2372 O O . LEU A 1 292 ? -90.895 -10.511 124.252 1.00 62.16 292 LEU A O 1
ATOM 2376 N N . LYS A 1 293 ? -92.929 -9.634 123.872 1.00 62.28 293 LYS A N 1
ATOM 2377 C CA . LYS A 1 293 ? -92.854 -9.738 122.404 1.00 62.28 293 LYS A CA 1
ATOM 2378 C C . LYS A 1 293 ? -91.771 -8.829 121.823 1.00 62.28 293 LYS A C 1
ATOM 2380 O O . LYS A 1 293 ? -91.041 -9.268 120.932 1.00 62.28 293 LYS A O 1
ATOM 2385 N N . LEU A 1 294 ? -91.609 -7.611 122.342 1.00 59.94 294 LEU A N 1
ATOM 2386 C CA . LEU A 1 294 ? -90.564 -6.683 121.898 1.00 59.94 294 LEU A CA 1
ATOM 2387 C C . LEU A 1 294 ? -89.158 -7.223 122.216 1.00 59.94 294 LEU A C 1
ATOM 2389 O O . LEU A 1 294 ? -88.251 -7.174 121.379 1.00 59.94 294 LEU A O 1
ATOM 2393 N N . ILE A 1 295 ? -88.988 -7.820 123.401 1.00 59.28 295 ILE A N 1
ATOM 2394 C CA . ILE A 1 295 ? -87.743 -8.494 123.792 1.00 59.28 295 ILE A CA 1
ATOM 2395 C C . ILE A 1 295 ? -87.485 -9.699 122.875 1.00 59.28 295 ILE A C 1
ATOM 2397 O O . ILE A 1 295 ? -86.379 -9.829 122.347 1.00 59.28 295 ILE A O 1
ATOM 2401 N N . ALA A 1 296 ? -88.489 -10.532 122.589 1.00 55.97 296 ALA A N 1
ATOM 2402 C CA . ALA A 1 296 ? -88.353 -11.665 121.669 1.00 55.97 296 ALA A CA 1
ATOM 2403 C C . ALA A 1 296 ? -87.985 -11.231 120.231 1.00 55.97 296 ALA A C 1
ATOM 2405 O O . ALA A 1 296 ? -87.118 -11.844 119.601 1.00 55.97 296 ALA A O 1
ATOM 2406 N N . GLN A 1 297 ? -88.553 -10.129 119.729 1.00 56.34 297 GLN A N 1
ATOM 2407 C CA . GLN A 1 297 ? -88.196 -9.549 118.426 1.00 56.34 297 GLN A CA 1
ATOM 2408 C C . GLN A 1 297 ? -86.749 -9.035 118.381 1.00 56.34 297 GLN A C 1
ATOM 2410 O O . GLN A 1 297 ? -86.074 -9.188 117.357 1.00 56.34 297 GLN A O 1
ATOM 2415 N N . SER A 1 298 ? -86.232 -8.508 119.497 1.00 52.72 298 SER A N 1
ATOM 2416 C CA . SER A 1 298 ? -84.827 -8.090 119.615 1.00 52.72 298 SER A CA 1
ATOM 2417 C C . SER A 1 298 ? -83.839 -9.271 119.559 1.00 52.72 298 SER A C 1
ATOM 2419 O O . SER A 1 298 ? -82.712 -9.124 119.078 1.00 52.72 298 SER A O 1
ATOM 2421 N N . PHE A 1 299 ? -84.263 -10.471 119.979 1.00 53.47 299 PHE A N 1
ATOM 2422 C CA . PHE A 1 299 ? -83.480 -11.703 119.824 1.00 53.47 299 PHE A CA 1
ATOM 2423 C C . PHE A 1 299 ? -83.607 -12.313 118.417 1.00 53.47 299 PHE A C 1
ATOM 2425 O O . PHE A 1 299 ? -82.626 -12.863 117.911 1.00 53.47 299 PHE A O 1
ATOM 2432 N N . SER A 1 300 ? -84.755 -12.155 117.747 1.00 48.28 300 SER A N 1
ATOM 2433 C CA . SER A 1 300 ? -84.981 -12.608 116.362 1.00 48.28 300 SER A CA 1
ATOM 2434 C C . SER A 1 300 ? -84.102 -11.862 115.348 1.00 48.28 300 SER A C 1
ATOM 2436 O O . SER A 1 300 ? -83.380 -12.481 114.565 1.00 48.28 300 SER A O 1
ATOM 2438 N N . THR A 1 301 ? -84.051 -10.530 115.426 1.00 49.12 301 THR A N 1
ATOM 2439 C CA . THR A 1 301 ? -83.194 -9.690 114.558 1.00 49.12 301 THR A CA 1
ATOM 2440 C C . THR A 1 301 ? -81.696 -9.925 114.787 1.00 49.12 301 THR A C 1
ATOM 2442 O O . THR A 1 301 ? -80.876 -9.763 113.881 1.00 49.12 301 THR A O 1
ATOM 2445 N N . LYS A 1 302 ? -81.308 -10.392 115.981 1.00 49.00 302 LYS A N 1
ATOM 2446 C CA . LYS A 1 302 ? -79.928 -10.797 116.289 1.00 49.00 302 LYS A CA 1
ATOM 2447 C C . LYS A 1 302 ? -79.516 -12.095 115.578 1.00 49.00 302 LYS A C 1
ATOM 2449 O O . LYS A 1 302 ? -78.319 -12.305 115.378 1.00 49.00 302 LYS A O 1
ATOM 2454 N N . ARG A 1 303 ? -80.476 -12.941 115.179 1.00 47.84 303 ARG A N 1
ATOM 2455 C CA . ARG A 1 303 ? -80.236 -14.210 114.471 1.00 47.84 303 ARG A CA 1
ATOM 2456 C C . ARG A 1 303 ? -80.111 -14.018 112.955 1.00 47.84 303 ARG A C 1
ATOM 2458 O O . ARG A 1 303 ? -79.252 -14.648 112.346 1.00 47.84 303 ARG A O 1
ATOM 2465 N N . GLU A 1 304 ? -80.870 -13.097 112.360 1.00 44.41 304 GLU A N 1
ATOM 2466 C CA . GLU A 1 304 ? -80.813 -12.816 110.912 1.00 44.41 304 GLU A CA 1
ATOM 2467 C C . GLU A 1 304 ? -79.500 -12.139 110.481 1.00 44.41 304 GLU A C 1
ATOM 2469 O O . GLU A 1 304 ? -78.924 -12.492 109.451 1.00 44.41 304 GLU A O 1
ATOM 2474 N N . HIS A 1 305 ? -78.925 -11.275 111.324 1.00 47.28 305 HIS A N 1
ATOM 2475 C CA . HIS A 1 305 ? -77.624 -10.649 111.053 1.00 47.28 305 HIS A CA 1
ATOM 2476 C C . HIS A 1 305 ? -76.407 -11.591 111.148 1.00 47.28 305 HIS A C 1
ATOM 2478 O O . HIS A 1 305 ? -75.304 -11.185 110.784 1.00 47.28 305 HIS A O 1
ATOM 2484 N N . LEU A 1 306 ? -76.572 -12.830 111.628 1.00 45.72 306 LEU A N 1
ATOM 2485 C CA . LEU A 1 306 ? -75.511 -13.847 111.626 1.00 45.72 306 LEU A CA 1
ATOM 2486 C C . LEU A 1 306 ? -75.565 -14.767 110.396 1.00 45.72 306 LEU A C 1
ATOM 2488 O O . LEU A 1 306 ? -74.558 -15.394 110.083 1.00 45.72 306 LEU A O 1
ATOM 2492 N N . VAL A 1 307 ? -76.690 -14.820 109.671 1.00 47.53 307 VAL A N 1
ATOM 2493 C CA . VAL A 1 307 ? -76.863 -15.715 108.510 1.00 47.53 307 VAL A CA 1
ATOM 2494 C C . VAL A 1 307 ? -76.609 -14.994 107.177 1.00 47.53 307 VAL A C 1
ATOM 2496 O O . VAL A 1 307 ? -76.122 -15.615 106.238 1.00 47.53 307 VAL A O 1
ATOM 2499 N N . SER A 1 308 ? -76.803 -13.672 107.089 1.00 43.88 308 SER A N 1
ATOM 2500 C CA . SER A 1 308 ? -76.552 -12.906 105.850 1.00 43.88 308 SER A CA 1
ATOM 2501 C C . SER A 1 308 ? -75.086 -12.485 105.627 1.00 43.88 308 SER A C 1
ATOM 2503 O O . SER A 1 308 ? -74.806 -11.702 104.724 1.00 43.88 308 SER A O 1
ATOM 2505 N N . GLY A 1 309 ? -74.150 -12.947 106.465 1.00 43.75 309 GLY A N 1
ATOM 2506 C CA . GLY A 1 309 ? -72.712 -12.645 106.376 1.00 43.75 309 GLY A CA 1
ATOM 2507 C C . GLY A 1 309 ? -71.861 -13.749 105.737 1.00 43.75 309 GLY A C 1
ATOM 2508 O O . GLY A 1 309 ? -70.637 -13.668 105.786 1.00 43.75 309 GLY A O 1
ATOM 2509 N N . SER A 1 310 ? -72.485 -14.790 105.177 1.00 43.06 310 SER A N 1
ATOM 2510 C CA . SER A 1 310 ? -71.806 -15.891 104.488 1.00 43.06 310 SER A CA 1
ATOM 2511 C C . SER A 1 310 ? -72.410 -16.091 103.099 1.00 43.06 310 SER A C 1
ATOM 2513 O O . SER A 1 310 ? -73.266 -16.952 102.903 1.00 43.06 310 SER A O 1
ATOM 2515 N N . ARG A 1 311 ? -71.992 -15.245 102.154 1.00 37.06 311 ARG A N 1
ATOM 2516 C CA . ARG A 1 311 ? -71.796 -15.549 100.728 1.00 37.06 311 ARG A CA 1
ATOM 2517 C C . ARG A 1 311 ? -71.137 -14.363 100.039 1.00 37.06 311 ARG A C 1
ATOM 2519 O O . ARG A 1 311 ? -71.599 -13.228 100.274 1.00 37.06 311 ARG A O 1
#

Secondary structure (DSSP, 8-state):
--HHHHHHHHHHHHHHHHS-S-S-HHHHHT-S------HHHHHHHHHHHHHHHHHHHHHHHT-HHHHHHHHHHHHHHHHHHHHHHHHHHHHHHHHHHHHHHHHHHHHHHHHHHHHHHHHHHHHHHHHHHHHHHHHHHHHHHHHHHHHHHHHHHHHHHHHHHHHHHHHHHHHHHHHHHHHHHHHHHHHHHHHHHHHHHHHHHHHHHHHHHHHHHHHHHHHHHHHHHHHHHHHHHHHHHHHHHHHHHHHTTS--HHHHHHHHHHHHHHHHS----SHHHHHHHHHHHHHHHHHHHHHHHHHHHHHHHHHTT--